Protein 8OFJ (pdb70)

InterPro domains:
  IPR003390 DNA integrity scanning protein, DisA, N-terminal [PF02457] (63-178)
  IPR003390 DNA integrity scanning protein, DisA, N-terminal [PS51794] (29-185)
  IPR014046 Diadenylate cyclase [PIRSF004793] (19-199)
  IPR034693 Diadenylate cyclase CdaS [MF_00838] (2-184)
  IPR034701 Diadenylate cyclase CdaA [TIGR00159] (1-199)
  IPR036888 DNA integrity scanning protein, DisA, N-terminal domain superfamily [G3DSA:3.40.1700.10] (34-200)
  IPR036888 DNA integrity scanning protein, DisA, N-terminal domain superfamily [SSF143597] (11-180)
  IPR050338 DNA integrity scanning protein DisA [PTHR34185] (12-198)

Organism: Mycoplasma pneumoniae (strain ATCC 29342 / M129 / Subtype 1) (NCBI:txid272634)

Foldseek 3Di:
DDDCLVVVLLLLVLVLLLVCLVQLFKAKEKEDDDDDPVVLLVQFAFDWAASHSVVSCCQLVVPVDLQNDAHFYDYSRITGGTRGFADFAPDDDDPPDDRRRRRQLRVQCVDQMKMWIAGSVNSWIWIDHNNDIDTFDSPSVRNSVVVVVSVD/DVVLVVVLLVQVLVLLLVCLVQLFKAKEKEDDPDDPVVQQVQFAFDKDASHSVVVCVQCVPPVDLQVAAYFYAYPRITGGGNGFADFAPDDDDPVDDPSNRRQLRRQCPHQMKMWIAGSVNSWIWIHGNNDIDTADSPSVRRSVVVVVSVVD

Structure (mmCIF, N/CA/C/O backbone):
data_8OFJ
#
_entry.id   8OFJ
#
_cell.length_a   38.840
_cell.length_b   80.420
_cell.length_c   44.444
_cell.angle_alpha   90.000
_cell.angle_beta   93.130
_cell.angle_gamma   90.000
#
_symmetry.space_group_name_H-M   'P 1 21 1'
#
loop_
_entity.id
_entity.type
_entity.pdbx_description
1 polymer 'Diadenylate cyclase'
2 water water
#
loop_
_atom_site.group_PDB
_atom_site.id
_atom_site.type_symbol
_atom_site.label_atom_id
_atom_site.label_alt_id
_atom_site.label_comp_id
_atom_site.label_asym_id
_atom_site.label_entity_id
_atom_site.label_seq_id
_atom_site.pdbx_PDB_ins_code
_atom_site.Cartn_x
_atom_site.Cartn_y
_atom_site.Cartn_z
_atom_site.occupancy
_atom_site.B_iso_or_equiv
_atom_site.auth_seq_id
_atom_site.auth_comp_id
_atom_site.auth_asym_id
_atom_site.auth_atom_id
_atom_site.pdbx_PDB_model_num
ATOM 1 N N . LYS A 1 11 ? 5.789 11.011 -35.758 1.000 70.347 47 LYS B N 1
ATOM 2 C CA . LYS A 1 11 ? 5.799 10.455 -37.142 1.000 71.127 47 LYS B CA 1
ATOM 3 C C . LYS A 1 11 ? 7.220 9.992 -37.497 1.000 67.711 47 LYS B C 1
ATOM 4 O O . LYS A 1 11 ? 7.379 9.060 -38.275 1.000 68.755 47 LYS B O 1
ATOM 10 N N . HIS A 1 12 ? 8.250 10.621 -36.911 1.000 68.181 48 HIS B N 1
ATOM 11 C CA . HIS A 1 12 ? 9.636 10.170 -37.019 1.000 69.805 48 HIS B CA 1
ATOM 12 C C . HIS A 1 12 ? 9.758 8.753 -36.459 1.000 62.322 48 HIS B C 1
ATOM 13 O O . HIS A 1 12 ? 9.212 8.465 -35.400 1.000 61.067 48 HIS B O 1
ATOM 20 N N . THR A 1 13 ? 10.519 7.894 -37.148 1.000 67.904 49 THR B N 1
ATOM 21 C CA . THR A 1 13 ? 10.458 6.447 -36.958 1.000 72.542 49 THR B CA 1
ATOM 22 C C . THR A 1 13 ? 11.114 6.019 -35.647 1.000 64.859 49 THR B C 1
ATOM 23 O O . THR A 1 13 ? 10.591 5.139 -34.968 1.000 58.702 49 THR B O 1
ATOM 27 N N . THR A 1 14 ? 12.273 6.612 -35.328 1.000 63.741 50 THR B N 1
ATOM 28 C CA . THR A 1 14 ? 12.991 6.315 -34.095 1.000 63.369 50 THR B CA 1
ATOM 29 C C . THR A 1 14 ? 12.150 6.748 -32.892 1.000 58.452 50 THR B C 1
ATOM 30 O O . THR A 1 14 ? 12.147 6.077 -31.869 1.000 54.471 50 THR B O 1
ATOM 34 N N . SER A 1 15 ? 11.425 7.866 -33.019 1.000 58.196 51 SER B N 1
ATOM 35 C CA . SER A 1 15 ? 10.651 8.380 -31.903 1.000 61.839 51 SER B CA 1
ATOM 36 C C . SER A 1 15 ? 9.511 7.427 -31.551 1.000 58.579 51 SER B C 1
ATOM 37 O O . SER A 1 15 ? 9.284 7.164 -30.378 1.000 60.554 51 SER B O 1
ATOM 40 N N . GLN A 1 16 ? 8.776 6.946 -32.557 1.000 54.185 52 GLN B N 1
ATOM 41 C CA . GLN A 1 16 ? 7.644 6.071 -32.299 1.000 56.853 52 GLN B CA 1
ATOM 42 C C . GLN A 1 16 ? 8.147 4.691 -31.877 1.000 47.649 52 GLN B C 1
ATOM 43 O O . GLN A 1 16 ? 7.593 4.090 -30.965 1.000 46.280 52 GLN B O 1
ATOM 49 N N . LYS A 1 17 ? 9.236 4.214 -32.477 1.000 49.470 53 LYS B N 1
ATOM 50 C CA . LYS A 1 17 ? 9.770 2.909 -32.122 1.000 50.636 53 LYS B CA 1
ATOM 51 C C . LYS A 1 17 ? 10.248 2.915 -30.672 1.000 48.964 53 LYS B C 1
ATOM 52 O O . LYS A 1 17 ? 10.040 1.938 -29.955 1.000 46.584 53 LYS B O 1
ATOM 58 N N . ASN A 1 18 ? 10.933 3.993 -30.266 1.000 46.548 54 ASN B N 1
ATOM 59 C CA . ASN A 1 18 ? 11.430 4.120 -28.908 1.000 46.201 54 ASN B CA 1
ATOM 60 C C . ASN A 1 18 ? 10.260 4.166 -27.927 1.000 43.482 54 ASN B C 1
ATOM 61 O O . ASN A 1 18 ? 10.365 3.660 -26.816 1.000 40.940 54 ASN B O 1
ATOM 66 N N . PHE A 1 19 ? 9.162 4.811 -28.323 1.000 38.488 55 PHE B N 1
ATOM 67 C CA . PHE A 1 19 ? 8.014 4.925 -27.443 1.000 37.707 55 PHE B CA 1
ATOM 68 C C . PHE A 1 19 ? 7.330 3.561 -27.290 1.000 38.872 55 PHE B C 1
ATOM 69 O O . PHE A 1 19 ? 6.909 3.178 -26.199 1.000 35.891 55 PHE B O 1
ATOM 77 N N . TYR A 1 20 ? 7.198 2.842 -28.405 1.000 38.457 56 TYR B N 1
ATOM 78 C CA . TYR A 1 20 ? 6.605 1.517 -28.400 1.000 44.555 56 TYR B CA 1
ATOM 79 C C . TYR A 1 20 ? 7.374 0.561 -27.491 1.000 41.621 56 TYR B C 1
ATOM 80 O O . TYR A 1 20 ? 6.757 -0.176 -26.729 1.000 41.229 56 TYR B O 1
ATOM 89 N N . ASP A 1 21 ? 8.704 0.578 -27.576 1.000 39.988 57 ASP B N 1
ATOM 90 C CA . ASP A 1 21 ? 9.539 -0.254 -26.728 1.000 41.746 57 ASP B CA 1
ATOM 91 C C . ASP A 1 21 ? 9.378 0.154 -25.265 1.000 41.823 57 ASP B C 1
ATOM 92 O O . ASP A 1 21 ? 9.254 -0.699 -24.397 1.000 46.420 57 ASP B O 1
ATOM 97 N N . ASN A 1 22 ? 9.407 1.458 -24.993 1.000 40.889 58 ASN B N 1
ATOM 98 C CA . ASN A 1 22 ? 9.326 1.964 -23.634 1.000 42.616 58 ASN B CA 1
ATOM 99 C C . ASN A 1 22 ? 7.960 1.655 -23.026 1.000 40.798 58 ASN B C 1
ATOM 100 O O . ASN A 1 22 ? 7.849 1.323 -21.849 1.000 41.604 58 ASN B O 1
ATOM 105 N N . LEU A 1 23 ? 6.909 1.751 -23.829 1.000 39.779 59 LEU B N 1
ATOM 106 C CA . LEU A 1 23 ? 5.590 1.417 -23.321 1.000 40.654 59 LEU B CA 1
ATOM 107 C C . LEU A 1 23 ? 5.483 -0.086 -23.056 1.000 38.265 59 LEU B C 1
ATOM 108 O O . LEU A 1 23 ? 4.925 -0.500 -22.038 1.000 36.640 59 LEU B O 1
ATOM 113 N N . THR A 1 24 ? 6.049 -0.903 -23.947 1.000 41.197 60 THR B N 1
ATOM 114 C CA . THR A 1 24 ? 5.996 -2.353 -23.779 1.000 39.974 60 THR B CA 1
ATOM 115 C C . THR A 1 24 ? 6.728 -2.764 -22.506 1.000 38.771 60 THR B C 1
ATOM 116 O O . THR A 1 24 ? 6.154 -3.455 -21.657 1.000 37.790 60 THR B O 1
ATOM 120 N N . SER A 1 25 ? 7.980 -2.308 -22.346 1.000 38.262 61 SER B N 1
ATOM 121 C CA . SER A 1 25 ? 8.742 -2.700 -21.171 1.000 43.322 61 SER B CA 1
ATOM 122 C C . SER A 1 25 ? 8.048 -2.218 -19.893 1.000 42.230 61 SER B C 1
ATOM 123 O O . SER A 1 25 ? 8.058 -2.916 -18.881 1.000 44.934 61 SER B O 1
ATOM 126 N N . THR A 1 26 ? 7.432 -1.030 -19.937 1.000 43.604 62 THR B N 1
ATOM 127 C CA . THR A 1 26 ? 6.750 -0.484 -18.775 1.000 40.571 62 THR B CA 1
ATOM 128 C C . THR A 1 26 ? 5.559 -1.361 -18.380 1.000 42.322 62 THR B C 1
ATOM 129 O O . THR A 1 26 ? 5.345 -1.635 -17.200 1.000 45.117 62 THR B O 1
ATOM 133 N N . LEU A 1 27 ? 4.763 -1.795 -19.356 1.000 39.089 63 LEU B N 1
ATOM 134 C CA . LEU A 1 27 ? 3.550 -2.521 -19.037 1.000 37.479 63 LEU B CA 1
ATOM 135 C C . LEU A 1 27 ? 3.891 -3.924 -18.530 1.000 43.256 63 LEU B C 1
ATOM 136 O O . LEU A 1 27 ? 3.231 -4.425 -17.607 1.000 37.091 63 LEU B O 1
ATOM 141 N N . LEU A 1 28 ? 4.910 -4.553 -19.137 1.000 39.808 64 LEU B N 1
ATOM 142 C CA . LEU A 1 28 ? 5.307 -5.898 -18.748 1.000 45.045 64 LEU B CA 1
ATOM 143 C C . LEU A 1 28 ? 5.768 -5.909 -17.295 1.000 42.986 64 LEU B C 1
ATOM 144 O O . LEU A 1 28 ? 5.468 -6.849 -16.575 1.000 43.394 64 LEU B O 1
ATOM 149 N N . ARG A 1 29 ? 6.476 -4.861 -16.878 1.000 40.010 65 ARG B N 1
ATOM 150 C CA . ARG A 1 29 ? 7.011 -4.780 -15.533 1.000 43.929 65 ARG B CA 1
ATOM 151 C C . ARG A 1 29 ? 5.915 -4.529 -14.494 1.000 45.501 65 ARG B C 1
ATOM 152 O O . ARG A 1 29 ? 5.917 -5.166 -13.431 1.000 45.680 65 ARG B O 1
ATOM 160 N N . LEU A 1 30 ? 5.042 -3.544 -14.765 1.000 40.189 66 LEU B N 1
ATOM 161 C CA . LEU A 1 30 ? 3.886 -3.289 -13.916 1.000 41.616 66 LEU B CA 1
ATOM 162 C C . LEU A 1 30 ? 3.090 -4.585 -13.771 1.000 39.225 66 LEU B C 1
ATOM 163 O O . LEU A 1 30 ? 2.661 -4.932 -12.681 1.000 36.010 66 LEU B O 1
ATOM 168 N N . SER A 1 31 ? 2.920 -5.288 -14.889 1.000 40.508 67 SER B N 1
ATOM 169 C CA . SER A 1 31 ? 2.126 -6.502 -14.953 1.000 47.667 67 SER B CA 1
ATOM 170 C C . SER A 1 31 ? 2.725 -7.573 -14.046 1.000 50.000 67 SER B C 1
ATOM 171 O O . SER A 1 31 ? 2.055 -8.036 -13.127 1.000 47.463 67 SER B O 1
ATOM 174 N N . THR A 1 32 ? 3.998 -7.916 -14.282 1.000 47.739 68 THR B N 1
ATOM 175 C CA . THR A 1 32 ? 4.639 -9.012 -13.572 1.000 51.395 68 THR B CA 1
ATOM 176 C C . THR A 1 32 ? 4.692 -8.730 -12.066 1.000 53.428 68 THR B C 1
ATOM 177 O O . THR A 1 32 ? 4.693 -9.665 -11.277 1.000 55.878 68 THR B O 1
ATOM 181 N N . ASP A 1 33 ? 4.714 -7.448 -11.667 1.000 55.752 69 ASP B N 1
ATOM 182 C CA . ASP A 1 33 ? 4.746 -7.062 -10.263 1.000 54.051 69 ASP B CA 1
ATOM 183 C C . ASP A 1 33 ? 3.358 -6.668 -9.748 1.000 52.988 69 ASP B C 1
ATOM 184 O O . ASP A 1 33 ? 3.229 -6.214 -8.613 1.000 54.141 69 ASP B O 1
ATOM 189 N N . LYS A 1 34 ? 2.325 -6.845 -10.581 1.000 53.927 70 LYS B N 1
ATOM 190 C CA . LYS A 1 34 ? 0.938 -6.619 -10.202 1.000 53.143 70 LYS B CA 1
ATOM 191 C C . LYS A 1 34 ? 0.737 -5.207 -9.645 1.000 51.868 70 LYS B C 1
ATOM 192 O O . LYS A 1 34 ? 0.081 -5.027 -8.620 1.000 51.034 70 LYS B O 1
ATOM 198 N N . ILE A 1 35 ? 1.272 -4.201 -10.340 1.000 48.056 71 ILE B N 1
ATOM 199 C CA . ILE A 1 35 ? 1.129 -2.814 -9.922 1.000 45.026 71 ILE B CA 1
ATOM 200 C C . ILE A 1 35 ? 0.035 -2.165 -10.766 1.000 44.333 71 ILE B C 1
ATOM 201 O O . ILE A 1 35 ? 0.140 -2.122 -11.993 1.000 43.161 71 ILE B O 1
ATOM 206 N N . GLY A 1 36 ? -1.017 -1.690 -10.090 1.000 39.107 72 GLY B N 1
ATOM 207 C CA . GLY A 1 36 ? -2.109 -0.980 -10.734 1.000 43.209 72 GLY B CA 1
ATOM 208 C C . GLY A 1 36 ? -1.620 0.272 -11.462 1.000 42.076 72 GLY B C 1
ATOM 209 O O . GLY A 1 36 ? -0.768 0.990 -10.953 1.000 45.678 72 GLY B O 1
ATOM 210 N N . ALA A 1 37 ? -2.139 0.504 -12.676 1.000 42.540 73 ALA B N 1
ATOM 211 C CA . ALA A 1 37 ? -1.702 1.631 -13.486 1.000 41.484 73 ALA B CA 1
ATOM 212 C C . ALA A 1 37 ? -2.715 1.930 -14.578 1.000 38.248 73 ALA B C 1
ATOM 213 O O . ALA A 1 37 ? -3.398 1.036 -15.072 1.000 38.240 73 ALA B O 1
ATOM 215 N N . ILE A 1 38 ? -2.756 3.200 -14.980 1.000 37.426 74 ILE B N 1
ATOM 216 C CA . ILE A 1 38 ? -3.528 3.598 -16.136 1.000 35.662 74 ILE B CA 1
ATOM 217 C C . ILE A 1 38 ? -2.769 4.687 -16.887 1.000 33.982 74 ILE B C 1
ATOM 218 O O . ILE A 1 38 ? -2.293 5.648 -16.300 1.000 38.633 74 ILE B O 1
ATOM 223 N N . ILE A 1 39 ? -2.644 4.489 -18.203 1.000 36.740 75 ILE B N 1
ATOM 224 C CA . ILE A 1 39 ? -1.914 5.366 -19.100 1.000 32.649 75 ILE B CA 1
ATOM 225 C C . ILE A 1 39 ? -2.805 5.659 -20.299 1.000 32.003 75 ILE B C 1
ATOM 226 O O . ILE A 1 39 ? -3.152 4.765 -21.061 1.000 31.886 75 ILE B O 1
ATOM 231 N N . ALA A 1 40 ? -3.142 6.939 -20.453 1.000 33.418 76 ALA B N 1
ATOM 232 C CA . ALA A 1 40 ? -3.979 7.419 -21.531 1.000 33.229 76 ALA B CA 1
ATOM 233 C C . ALA A 1 40 ? -3.119 8.128 -22.576 1.000 36.598 76 ALA B C 1
ATOM 234 O O . ALA A 1 40 ? -2.300 8.999 -22.245 1.000 34.093 76 ALA B O 1
ATOM 236 N N . ILE A 1 41 ? -3.314 7.736 -23.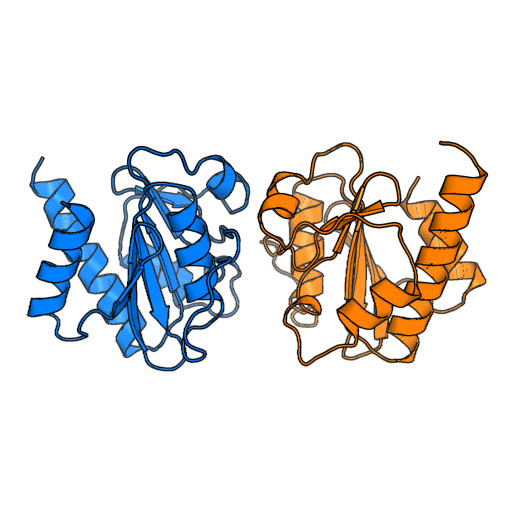844 1.000 36.173 77 ILE B N 1
ATOM 237 C CA . ILE A 1 41 ? -2.604 8.339 -24.956 1.000 37.966 77 ILE B CA 1
ATOM 238 C C . ILE A 1 41 ? -3.566 9.281 -25.665 1.000 36.839 77 ILE B C 1
ATOM 239 O O . ILE A 1 41 ? -4.621 8.852 -26.109 1.000 38.134 77 ILE B O 1
ATOM 244 N N . GLU A 1 42 ? -3.194 10.559 -25.757 1.000 39.862 78 GLU B N 1
ATOM 245 C CA . GLU A 1 42 ? -3.970 11.540 -26.507 1.000 47.452 78 GLU B CA 1
ATOM 246 C C . GLU A 1 42 ? -3.764 11.327 -28.005 1.000 45.523 78 GLU B C 1
ATOM 247 O O . GLU A 1 42 ? -2.642 11.101 -28.439 1.000 45.457 78 GLU B O 1
ATOM 253 N N . ASN A 1 43 ? -4.862 11.390 -28.778 1.000 54.698 79 ASN B N 1
ATOM 254 C CA . ASN A 1 43 ? -4.811 11.330 -30.238 1.000 52.358 79 ASN B CA 1
ATOM 255 C C . ASN A 1 43 ? -5.321 12.654 -30.820 1.000 49.286 79 ASN B C 1
ATOM 256 O O . ASN A 1 43 ? -4.666 13.680 -30.701 1.000 51.664 79 ASN B O 1
ATOM 261 N N . GLN A 1 44 ? -6.507 12.655 -31.431 1.000 47.581 80 GLN B N 1
ATOM 262 C CA . GLN A 1 44 ? -7.005 13.851 -32.089 1.000 51.276 80 GLN B CA 1
ATOM 263 C C . GLN A 1 44 ? -7.834 14.702 -31.130 1.000 50.053 80 GLN B C 1
ATOM 264 O O . GLN A 1 44 ? -7.803 15.919 -31.246 1.000 53.711 80 GLN B O 1
ATOM 270 N N . ASP A 1 45 ? -8.572 14.076 -30.202 1.000 51.663 81 ASP B N 1
ATOM 271 C CA . ASP A 1 45 ? -9.343 14.819 -29.214 1.000 50.672 81 ASP B CA 1
ATOM 272 C C . ASP A 1 45 ? -8.419 15.266 -28.081 1.000 48.045 81 ASP B C 1
ATOM 273 O O . ASP A 1 45 ? -7.737 14.456 -27.467 1.000 48.228 81 ASP B O 1
ATOM 278 N N . SER A 1 46 ? -8.437 16.568 -27.781 1.000 54.149 82 SER B N 1
ATOM 279 C CA . SER A 1 46 ? -7.627 17.125 -26.712 1.000 50.366 82 SER B CA 1
ATOM 280 C C . SER A 1 46 ? -8.035 16.541 -25.364 1.000 45.978 82 SER B C 1
ATOM 281 O O . SER A 1 46 ? -9.218 16.413 -25.079 1.000 41.399 82 SER B O 1
ATOM 284 N N . LEU A 1 47 ? -7.027 16.245 -24.531 1.000 44.235 83 LEU B N 1
ATOM 285 C CA . LEU A 1 47 ? -7.227 15.823 -23.150 1.000 41.004 83 LEU B CA 1
ATOM 286 C C . LEU A 1 47 ? -6.751 16.921 -22.193 1.000 38.915 83 LEU B C 1
ATOM 287 O O . LEU A 1 47 ? -6.526 16.658 -21.019 1.000 42.758 83 LEU B O 1
ATOM 292 N N . GLU A 1 48 ? -6.615 18.152 -22.694 1.000 38.664 84 GLU B N 1
ATOM 293 C CA . GLU A 1 48 ? -6.056 19.261 -21.933 1.000 43.651 84 GLU B CA 1
ATOM 294 C C . GLU A 1 48 ? -6.861 19.521 -20.660 1.000 44.001 84 GLU B C 1
ATOM 295 O O . GLU A 1 48 ? -6.302 19.931 -19.649 1.000 46.177 84 GLU B O 1
ATOM 301 N N . SER A 1 49 ? -8.174 19.287 -20.706 1.000 47.360 85 SER B N 1
ATOM 302 C CA . SER A 1 49 ? -9.016 19.492 -19.537 1.000 47.400 85 SER B CA 1
ATOM 303 C C . SER A 1 49 ? -8.683 18.486 -18.442 1.000 41.290 85 SER B C 1
ATOM 304 O O . SER A 1 49 ? -8.794 18.801 -17.271 1.000 41.442 85 SER B O 1
ATOM 307 N N . TYR A 1 50 ? -8.288 17.274 -18.828 1.000 38.467 86 TYR B N 1
ATOM 308 C CA . TYR A 1 50 ? -7.959 16.241 -17.860 1.000 39.824 86 TYR B CA 1
ATOM 309 C C . TYR A 1 50 ? -6.512 16.396 -17.383 1.000 40.091 86 TYR B C 1
ATOM 310 O O . TYR A 1 50 ? -6.170 16.047 -16.255 1.000 40.664 86 TYR B O 1
ATOM 319 N N . VAL A 1 51 ? -5.678 16.998 -18.226 1.000 43.734 87 VAL B N 1
ATOM 320 C CA . VAL A 1 51 ? -4.318 17.351 -17.851 1.000 43.607 87 VAL B CA 1
ATOM 321 C C . VAL A 1 51 ? -4.357 18.386 -16.733 1.000 46.650 87 VAL B C 1
ATOM 322 O O . VAL A 1 51 ? -3.691 18.190 -15.709 1.000 47.353 87 VAL B O 1
ATOM 326 N N . ASN A 1 52 ? -5.157 19.457 -16.922 1.000 48.050 88 ASN B N 1
ATOM 327 C CA . ASN A 1 52 ? -5.223 20.548 -15.952 1.000 50.891 88 ASN B CA 1
ATOM 328 C C . ASN A 1 52 ? -5.806 20.088 -14.610 1.000 49.505 88 ASN B C 1
ATOM 329 O O . ASN A 1 52 ? -5.605 20.750 -13.592 1.000 50.163 88 ASN B O 1
ATOM 334 N N . ILE A 1 53 ? -6.499 18.946 -14.600 1.000 46.327 89 ILE B N 1
ATOM 335 C CA . ILE A 1 53 ? -7.101 18.393 -13.396 1.000 49.543 89 ILE B CA 1
ATOM 336 C C . ILE A 1 53 ? -6.069 17.589 -12.596 1.000 46.599 89 ILE B C 1
ATOM 337 O O . ILE A 1 53 ? -6.231 17.405 -11.393 1.000 45.413 89 ILE B O 1
ATOM 342 N N . GLY A 1 54 ? -5.005 17.106 -13.248 1.000 44.606 90 GLY B N 1
ATOM 343 C CA . GLY A 1 54 ? -3.975 16.326 -12.568 1.000 42.336 90 GLY B CA 1
ATOM 344 C C . GLY A 1 54 ? -2.745 17.162 -12.209 1.000 40.234 90 GLY B C 1
ATOM 345 O O . GLY A 1 54 ? -2.789 18.380 -12.254 1.000 38.761 90 GLY B O 1
ATOM 346 N N . TYR A 1 55 ? -1.646 16.497 -11.851 1.000 40.794 91 TYR B N 1
ATOM 347 C CA . TYR A 1 55 ? -0.363 17.159 -11.668 1.000 44.169 91 TYR B CA 1
ATOM 348 C C . TYR A 1 55 ? 0.328 17.280 -13.026 1.000 42.754 91 TYR B C 1
ATOM 349 O O . TYR A 1 55 ? 0.673 16.272 -13.645 1.000 42.938 91 TYR B O 1
ATOM 358 N N . ARG A 1 56 ? 0.523 18.521 -13.498 1.000 44.106 92 ARG B N 1
ATOM 359 C CA . ARG A 1 56 ? 1.209 18.757 -14.766 1.000 46.587 92 ARG B CA 1
ATOM 360 C C . ARG A 1 56 ? 2.690 18.433 -14.598 1.000 43.625 92 ARG B C 1
ATOM 361 O O . ARG A 1 56 ? 3.381 19.110 -13.849 1.000 45.759 92 ARG B O 1
ATOM 364 N N . VAL A 1 57 ? 3.149 17.391 -15.301 1.000 47.211 93 VAL B N 1
ATOM 365 C CA . VAL A 1 57 ? 4.524 16.921 -15.254 1.000 43.440 93 VAL B CA 1
ATOM 366 C C . VAL A 1 57 ? 4.981 16.645 -16.676 1.000 42.092 93 VAL B C 1
ATOM 367 O O . VAL A 1 57 ? 4.544 15.670 -17.261 1.000 48.967 93 VAL B O 1
ATOM 371 N N . THR A 1 58 ? 5.879 17.473 -17.206 1.000 42.430 94 THR B N 1
ATOM 372 C CA . THR A 1 58 ? 6.404 17.262 -18.545 1.000 48.370 94 THR B CA 1
ATOM 373 C C . THR A 1 58 ? 7.709 16.469 -18.459 1.000 44.426 94 THR B C 1
ATOM 374 O O . THR A 1 58 ? 8.582 16.799 -17.667 1.000 48.724 94 THR B O 1
ATOM 378 N N . SER A 1 59 ? 7.822 15.406 -19.264 1.000 42.142 95 SER B N 1
ATOM 379 C CA . SER A 1 59 ? 9.004 14.560 -19.246 1.000 44.440 95 SER B CA 1
ATOM 380 C C . SER A 1 59 ? 8.933 13.561 -20.392 1.000 46.512 95 SER B C 1
ATOM 381 O O . SER A 1 59 ? 7.845 13.261 -20.890 1.000 44.268 95 SER B O 1
ATOM 384 N N . ASP A 1 60 ? 10.107 13.055 -20.782 1.000 46.087 96 ASP B N 1
ATOM 385 C CA . ASP A 1 60 ? 10.221 11.904 -21.660 1.000 49.700 96 ASP B CA 1
ATOM 386 C C . ASP A 1 60 ? 9.503 10.714 -21.032 1.000 48.753 96 ASP B C 1
ATOM 387 O O . ASP A 1 60 ? 9.355 10.642 -19.808 1.000 47.758 96 ASP B O 1
ATOM 392 N N . PHE A 1 61 ? 9.040 9.803 -21.902 1.000 43.823 97 PHE B N 1
ATOM 393 C CA . PHE A 1 61 ? 8.354 8.602 -21.467 1.000 45.395 97 PHE B CA 1
ATOM 394 C C . PHE A 1 61 ? 9.412 7.575 -21.076 1.000 47.567 97 PHE B C 1
ATOM 395 O O . PHE A 1 61 ? 9.790 6.717 -21.864 1.000 55.220 97 PHE B O 1
ATOM 403 N N . SER A 1 62 ? 9.878 7.687 -19.832 1.000 51.251 98 SER B N 1
ATOM 404 C CA . SER A 1 62 ? 10.965 6.882 -19.300 1.000 53.356 98 SER B CA 1
ATOM 405 C C . SER A 1 62 ? 10.418 5.741 -18.440 1.000 48.690 98 SER B C 1
ATOM 406 O O . SER A 1 62 ? 9.749 5.977 -17.430 1.000 51.994 98 SER B O 1
ATOM 409 N N . PRO A 1 63 ? 10.679 4.464 -18.800 1.000 43.893 99 PRO B N 1
ATOM 410 C CA . PRO A 1 63 ? 10.172 3.337 -18.020 1.000 41.868 99 PRO B CA 1
ATOM 411 C C . PRO A 1 63 ? 10.470 3.421 -16.528 1.000 44.654 99 PRO B C 1
ATOM 412 O O . PRO A 1 63 ? 9.626 3.053 -15.722 1.000 44.396 99 PRO B O 1
ATOM 416 N N . GLU A 1 64 ? 11.654 3.938 -16.169 1.000 52.821 100 GLU B N 1
ATOM 417 C CA . GLU A 1 64 ? 12.049 4.062 -14.774 1.000 56.121 100 GLU B CA 1
ATOM 418 C C . GLU A 1 64 ? 11.093 4.985 -14.026 1.000 50.999 100 GLU B C 1
ATOM 419 O O . GLU A 1 64 ? 10.613 4.650 -12.955 1.000 47.929 100 GLU B O 1
ATOM 425 N N . LEU A 1 65 ? 10.824 6.148 -14.610 1.000 47.213 101 LEU B N 1
ATOM 426 C CA . LEU A 1 65 ? 9.969 7.140 -13.990 1.000 48.180 101 LEU B CA 1
ATOM 427 C C . LEU A 1 65 ? 8.525 6.635 -13.891 1.000 45.877 101 LEU B C 1
ATOM 428 O O . LEU A 1 65 ? 7.904 6.776 -12.847 1.000 46.672 101 LEU B O 1
ATOM 433 N N . LEU A 1 66 ? 8.004 6.015 -14.955 1.000 47.623 102 LEU B N 1
ATOM 434 C CA . LEU A 1 66 ? 6.669 5.421 -14.934 1.000 49.176 102 LEU B CA 1
ATOM 435 C C . LEU A 1 66 ? 6.512 4.413 -13.788 1.000 49.345 102 LEU B C 1
ATOM 436 O O . LEU A 1 66 ? 5.468 4.362 -13.134 1.000 48.432 102 LEU B O 1
ATOM 441 N N . VAL A 1 67 ? 7.556 3.616 -13.540 1.000 48.848 103 VAL B N 1
ATOM 442 C CA . VAL A 1 67 ? 7.516 2.602 -12.500 1.000 51.348 103 VAL B CA 1
ATOM 443 C C . VAL A 1 67 ? 7.530 3.255 -11.123 1.000 49.206 103 VAL B C 1
ATOM 444 O O . VAL A 1 67 ? 6.789 2.824 -10.250 1.000 56.019 103 VAL B O 1
ATOM 448 N N . THR A 1 68 ? 8.351 4.291 -10.914 1.000 54.829 104 THR B N 1
ATOM 449 C CA . THR A 1 68 ? 8.386 4.927 -9.603 1.000 57.974 104 THR B CA 1
ATOM 450 C C . THR A 1 68 ? 7.037 5.605 -9.317 1.000 55.787 104 THR B C 1
ATOM 451 O O . THR A 1 68 ? 6.600 5.623 -8.175 1.000 51.871 104 THR B O 1
ATOM 455 N N . ILE A 1 69 ? 6.347 6.115 -10.352 1.000 53.572 105 ILE B N 1
ATOM 456 C CA . ILE A 1 69 ? 5.038 6.732 -10.172 1.000 47.485 105 ILE B CA 1
ATOM 457 C C . ILE A 1 69 ? 4.014 5.719 -9.651 1.000 40.967 105 ILE B C 1
ATOM 458 O O . ILE A 1 69 ? 3.345 5.969 -8.660 1.000 47.052 105 ILE B O 1
ATOM 463 N N . PHE A 1 70 ? 3.853 4.582 -10.314 1.000 41.151 106 PHE B N 1
ATOM 464 C CA . PHE A 1 70 ? 2.744 3.692 -9.987 1.000 46.934 106 PHE B CA 1
ATOM 465 C C . PHE A 1 70 ? 3.078 2.771 -8.810 1.000 48.941 106 PHE B C 1
ATOM 466 O O . PHE A 1 70 ? 2.176 2.343 -8.082 1.000 46.555 106 PHE B O 1
ATOM 474 N N . TYR A 1 71 ? 4.365 2.468 -8.633 1.000 47.884 107 TYR B N 1
ATOM 475 C CA . TYR A 1 71 ? 4.790 1.559 -7.585 1.000 52.769 107 TYR B CA 1
ATOM 476 C C . TYR A 1 71 ? 4.793 2.258 -6.229 1.000 53.192 107 TYR B C 1
ATOM 477 O O . TYR A 1 71 ? 4.484 1.641 -5.219 1.000 53.506 107 TYR B O 1
ATOM 486 N N . ASN A 1 72 ? 5.157 3.540 -6.207 1.000 56.341 108 ASN B N 1
ATOM 487 C CA . ASN A 1 72 ? 5.320 4.253 -4.957 1.000 56.195 108 ASN B CA 1
ATOM 488 C C . ASN A 1 72 ? 3.942 4.477 -4.329 1.000 57.513 108 ASN B C 1
ATOM 489 O O . ASN A 1 72 ? 3.205 5.367 -4.746 1.000 62.169 108 ASN B O 1
ATOM 494 N N . LYS A 1 73 ? 3.623 3.684 -3.295 1.000 59.930 109 LYS B N 1
ATOM 495 C CA . LYS A 1 73 ? 2.310 3.702 -2.655 1.000 67.738 109 LYS B CA 1
ATOM 496 C C . LYS A 1 73 ? 2.157 4.853 -1.653 1.000 58.823 109 LYS B C 1
ATOM 497 O O . LYS A 1 73 ? 1.037 5.201 -1.293 1.000 54.276 109 LYS B O 1
ATOM 503 N N . GLN A 1 74 ? 3.268 5.449 -1.207 0.900 57.958 110 GLN B N 1
ATOM 504 C CA . GLN A 1 74 ? 3.209 6.506 -0.207 0.900 65.868 110 GLN B CA 1
ATOM 505 C C . GLN A 1 74 ? 2.629 7.783 -0.820 0.900 66.206 110 GLN B C 1
ATOM 506 O O . GLN A 1 74 ? 1.885 8.493 -0.153 0.900 71.467 110 GLN B O 1
ATOM 512 N N . SER A 1 75 ? 2.959 8.055 -2.091 1.000 61.494 111 SER B N 1
ATOM 513 C CA . SER A 1 75 ? 2.516 9.257 -2.783 1.000 53.720 111 SER B CA 1
ATOM 514 C C . SER A 1 75 ? 1.176 9.006 -3.468 1.000 50.670 111 SER B C 1
ATOM 515 O O . SER A 1 75 ? 0.971 7.933 -4.027 1.000 60.620 111 SER B O 1
ATOM 518 N N . PRO A 1 76 ? 0.238 9.982 -3.471 1.000 52.712 112 PRO B N 1
ATOM 519 C CA . PRO A 1 76 ? -1.003 9.882 -4.255 1.000 51.400 112 PRO B CA 1
ATOM 520 C C . PRO A 1 76 ? -0.836 9.882 -5.778 1.000 50.658 112 PRO B C 1
ATOM 521 O O . PRO A 1 76 ? -1.805 9.688 -6.504 1.000 53.201 112 PRO B O 1
ATOM 525 N N . LEU A 1 77 ? 0.398 10.081 -6.260 1.000 51.983 113 LEU B N 1
ATOM 526 C CA . LEU A 1 77 ? 0.688 10.080 -7.684 1.000 53.481 113 LEU B CA 1
ATOM 527 C C . LEU A 1 77 ? 0.399 8.713 -8.303 1.000 54.523 113 LEU B C 1
ATOM 528 O O . LEU A 1 77 ? 0.136 8.628 -9.498 1.000 57.249 113 LEU B O 1
ATOM 533 N N . HIS A 1 78 ? 0.438 7.644 -7.503 1.000 52.280 114 HIS B N 1
ATOM 534 C CA . HIS A 1 78 ? 0.241 6.304 -8.027 1.000 52.262 114 HIS B CA 1
ATOM 535 C C . HIS A 1 78 ? -1.216 6.075 -8.429 1.000 53.706 114 HIS B C 1
ATOM 536 O O . HIS A 1 78 ? -1.518 5.105 -9.109 1.000 57.227 114 HIS B O 1
ATOM 543 N N . ASP A 1 79 ? -2.124 6.925 -7.945 1.000 51.625 115 ASP B N 1
ATOM 544 C CA . ASP A 1 79 ? -3.535 6.805 -8.261 1.000 51.065 115 ASP B CA 1
ATOM 545 C C . ASP A 1 79 ? -3.852 7.702 -9.457 1.000 47.209 115 ASP B C 1
ATOM 546 O O . ASP A 1 79 ? -3.263 8.770 -9.640 1.000 51.276 115 ASP B O 1
ATOM 551 N N . GLY A 1 80 ? -4.825 7.264 -10.246 1.000 41.164 116 GLY B N 1
ATOM 552 C CA . GLY A 1 80 ? -5.282 8.003 -11.409 1.000 39.692 116 GLY B CA 1
ATOM 553 C C . GLY A 1 80 ? -4.321 7.832 -12.577 1.000 39.395 116 GLY B C 1
ATOM 554 O O . GLY A 1 80 ? -3.408 7.016 -12.533 1.000 39.899 116 GLY B O 1
ATOM 555 N N . ALA A 1 81 ? -4.516 8.629 -13.626 1.000 39.432 117 ALA B N 1
ATOM 556 C CA . ALA A 1 81 ? -3.946 8.280 -14.912 1.000 38.543 117 ALA B CA 1
ATOM 557 C C . ALA A 1 81 ? -2.742 9.164 -15.242 1.000 37.565 117 ALA B C 1
ATOM 558 O O . ALA A 1 81 ? -2.713 10.344 -14.943 1.000 35.686 117 ALA B O 1
ATOM 560 N N . VAL A 1 82 ? -1.748 8.557 -15.887 1.000 38.874 118 VAL B N 1
ATOM 561 C CA . VAL A 1 82 ? -0.748 9.286 -16.637 1.000 36.841 118 VAL B CA 1
ATOM 562 C C . VAL A 1 82 ? -1.299 9.589 -18.032 1.000 35.732 118 VAL B C 1
ATOM 563 O O . VAL A 1 82 ? -1.822 8.714 -18.725 1.000 40.947 118 VAL B O 1
ATOM 567 N N . ILE A 1 83 ? -1.145 10.833 -18.468 1.000 35.041 119 ILE B N 1
ATOM 568 C CA . ILE A 1 83 ? -1.538 11.207 -19.815 1.000 36.523 119 ILE B CA 1
ATOM 569 C C . ILE A 1 83 ? -0.287 11.469 -20.658 1.000 37.175 119 ILE B C 1
ATOM 570 O O . ILE A 1 83 ? 0.609 12.199 -20.249 1.000 36.080 119 ILE B O 1
ATOM 575 N N . VAL A 1 84 ? -0.282 10.907 -21.873 1.000 36.497 120 VAL B N 1
ATOM 576 C CA . VAL A 1 84 ? 0.834 10.981 -22.799 1.000 32.684 120 VAL B CA 1
ATOM 577 C C . VAL A 1 84 ? 0.385 11.754 -24.025 1.000 35.458 120 VAL B C 1
ATOM 578 O O . VAL A 1 84 ? -0.653 11.467 -24.610 1.000 42.766 120 VAL B O 1
ATOM 582 N N . ARG A 1 85 ? 1.192 12.736 -24.413 1.000 37.772 121 ARG B N 1
ATOM 583 C CA . ARG A 1 85 ? 0.974 13.506 -25.619 1.000 37.547 121 ARG B CA 1
ATOM 584 C C . ARG A 1 85 ? 2.266 13.536 -26.424 1.000 38.696 121 ARG B C 1
ATOM 585 O O . ARG A 1 85 ? 3.311 13.915 -25.905 1.000 33.751 121 ARG B O 1
ATOM 593 N N . ASP A 1 86 ? 2.181 13.124 -27.697 1.000 48.241 122 ASP B N 1
ATOM 594 C CA . ASP A 1 86 ? 3.334 13.039 -28.582 1.000 48.993 122 ASP B CA 1
ATOM 595 C C . ASP A 1 86 ? 4.504 12.373 -27.864 1.000 45.613 122 ASP B C 1
ATOM 596 O O . ASP A 1 86 ? 5.597 12.919 -27.833 1.000 46.345 122 ASP B O 1
ATOM 601 N N . TYR A 1 87 ? 4.248 11.212 -27.253 1.000 42.750 123 TYR B N 1
ATOM 602 C CA . TYR A 1 87 ? 5.290 10.364 -26.691 1.000 45.511 123 TYR B CA 1
ATOM 603 C C . TYR A 1 87 ? 5.910 10.958 -25.427 1.000 41.736 123 TYR B C 1
ATOM 604 O O . TYR A 1 87 ? 6.880 10.416 -24.921 1.000 43.230 123 TYR B O 1
ATOM 613 N N . GLN A 1 88 ? 5.355 12.060 -24.919 1.000 43.092 124 GLN B N 1
ATOM 614 C CA . GLN A 1 88 ? 5.829 12.674 -23.691 1.000 44.615 124 GLN B CA 1
ATOM 615 C C . GLN A 1 88 ? 4.730 12.575 -22.642 1.000 41.888 124 GLN B C 1
ATOM 616 O O . GLN A 1 88 ? 3.555 12.704 -22.968 1.000 37.046 124 GLN B O 1
ATOM 622 N N . ILE A 1 89 ? 5.140 12.422 -21.388 1.000 39.394 125 ILE B N 1
ATOM 623 C CA . ILE A 1 89 ? 4.247 12.559 -20.255 1.000 42.319 125 ILE B CA 1
ATOM 624 C C . ILE A 1 89 ? 3.882 14.030 -20.083 1.000 44.483 125 ILE B C 1
ATOM 625 O O . ILE A 1 89 ? 4.770 14.884 -20.073 1.000 39.388 125 ILE B O 1
ATOM 630 N N . VAL A 1 90 ? 2.587 14.315 -19.876 1.000 36.963 126 VAL B N 1
ATOM 631 C CA . VAL A 1 90 ? 2.171 15.685 -19.648 1.000 35.723 126 VAL B CA 1
ATOM 632 C C . VAL A 1 90 ? 1.408 15.822 -18.327 1.000 35.616 126 VAL B C 1
ATOM 633 O O . VAL A 1 90 ? 1.212 16.933 -17.855 1.000 37.987 126 VAL B O 1
ATOM 637 N N . SER A 1 91 ? 0.958 14.724 -17.722 1.000 33.869 127 SER B N 1
ATOM 638 C CA . SER A 1 91 ? 0.272 14.819 -16.447 1.000 36.319 127 SER B CA 1
ATOM 639 C C . SER A 1 91 ? 0.279 13.467 -15.774 1.000 35.845 127 SER B C 1
ATOM 640 O O . SER A 1 91 ? 0.397 12.448 -16.452 1.000 35.291 127 SER B O 1
ATOM 643 N N . VAL A 1 92 ? 0.168 13.497 -14.438 1.000 35.151 128 VAL B N 1
ATOM 644 C CA . VAL A 1 92 ? -0.031 12.296 -13.636 1.000 37.831 128 VAL B CA 1
ATOM 645 C C . VAL A 1 92 ? -1.224 12.542 -12.713 1.000 36.930 128 VAL B C 1
ATOM 646 O O . VAL A 1 92 ? -1.643 13.683 -12.530 1.000 35.941 128 VAL B O 1
ATOM 650 N N . SER A 1 93 ? -1.772 11.469 -12.135 1.000 36.359 129 SER B N 1
ATOM 651 C CA . SER A 1 93 ? -2.914 11.603 -11.243 1.000 43.339 129 SER B CA 1
ATOM 652 C C . SER A 1 93 ? -4.054 12.384 -11.899 1.000 44.358 129 SER B C 1
ATOM 653 O O . SER A 1 93 ? -4.705 13.194 -11.240 1.000 40.165 129 SER B O 1
ATOM 656 N N . SER A 1 94 ? -4.315 12.137 -13.186 1.000 41.477 130 SER B N 1
ATOM 657 C CA . SER A 1 94 ? -5.526 12.660 -13.786 1.000 38.931 130 SER B CA 1
ATOM 658 C C . SER A 1 94 ? -6.651 11.653 -13.561 1.000 42.238 130 SER B C 1
ATOM 659 O O . SER A 1 94 ? -6.475 10.443 -13.689 1.000 41.377 130 SER B O 1
ATOM 662 N N . TYR A 1 95 ? -7.830 12.168 -13.237 1.000 45.710 131 TYR B N 1
ATOM 663 C CA . TYR A 1 95 ? -8.994 11.325 -13.056 1.000 48.031 131 TYR B CA 1
ATOM 664 C C . TYR A 1 95 ? -9.939 11.532 -14.232 1.000 45.883 131 TYR B C 1
ATOM 665 O O . TYR A 1 95 ? -10.013 12.625 -14.806 1.000 43.453 131 TYR B O 1
ATOM 674 N N . PHE A 1 96 ? -10.637 10.451 -14.577 1.000 41.474 132 PHE B N 1
ATOM 675 C CA . PHE A 1 96 ? -11.561 10.454 -15.691 1.000 47.110 132 PHE B CA 1
ATOM 676 C C . PHE A 1 96 ? -12.951 10.072 -15.187 1.000 51.875 132 PHE B C 1
ATOM 677 O O . PHE A 1 96 ? -13.089 9.330 -14.216 1.000 46.317 132 PHE B O 1
ATOM 685 N N . PRO A 1 97 ? -14.030 10.563 -15.830 1.000 58.664 133 PRO B N 1
ATOM 686 C CA . PRO A 1 97 ? -15.383 10.173 -15.433 1.000 59.359 133 PRO B CA 1
ATOM 687 C C . PRO A 1 97 ? -15.588 8.680 -15.692 1.000 50.721 133 PRO B C 1
ATOM 688 O O . PRO A 1 97 ? -15.146 8.152 -16.710 1.000 47.216 133 PRO B O 1
ATOM 692 N N . MET A 1 98 ? -16.247 7.995 -14.757 1.000 48.160 134 MET B N 1
ATOM 693 C CA . MET A 1 98 ? -16.488 6.572 -14.908 1.000 49.091 134 MET B CA 1
ATOM 694 C C . MET A 1 98 ? -17.679 6.340 -15.832 1.000 47.577 134 MET B C 1
ATOM 695 O O . MET A 1 98 ? -18.476 7.246 -16.064 1.000 50.494 134 MET B O 1
ATOM 700 N N . THR A 1 99 ? -17.718 5.146 -16.436 1.000 42.387 135 THR B N 1
ATOM 701 C CA . THR A 1 99 ? -18.714 4.816 -17.437 1.000 41.776 135 THR B CA 1
ATOM 702 C C . THR A 1 99 ? -20.106 4.826 -16.812 1.000 42.843 135 THR B C 1
ATOM 703 O O . THR A 1 99 ? -20.253 4.536 -15.627 1.000 39.088 135 THR B O 1
ATOM 707 N N . ARG A 1 100 ? -21.104 5.155 -17.643 1.000 47.895 136 ARG B N 1
ATOM 708 C CA . ARG A 1 100 ? -22.498 5.213 -17.245 1.000 52.928 136 ARG B CA 1
ATOM 709 C C . ARG A 1 100 ? -23.251 3.994 -17.788 1.000 53.932 136 ARG B C 1
ATOM 710 O O . ARG A 1 100 ? -24.475 3.900 -17.650 1.000 55.450 136 ARG B O 1
ATOM 718 N N . GLN A 1 101 ? -22.529 3.089 -18.454 1.000 51.341 137 GLN B N 1
ATOM 719 C CA . GLN A 1 101 ? -23.100 1.831 -18.905 1.000 49.545 137 GLN B CA 1
ATOM 720 C C . GLN A 1 101 ? -23.164 0.863 -17.729 1.000 47.421 137 GLN B C 1
ATOM 721 O O . GLN A 1 101 ? -22.417 0.994 -16.757 1.000 45.778 137 GLN B O 1
ATOM 727 N N . LEU A 1 102 ? -24.084 -0.101 -17.829 1.000 50.493 138 LEU B N 1
ATOM 728 C CA . LEU A 1 102 ? -24.242 -1.143 -16.831 1.000 48.496 138 LEU B CA 1
ATOM 729 C C . LEU A 1 102 ? -23.294 -2.268 -17.212 1.000 51.085 138 LEU B C 1
ATOM 730 O O . LEU A 1 102 ? -23.519 -2.951 -18.208 1.000 57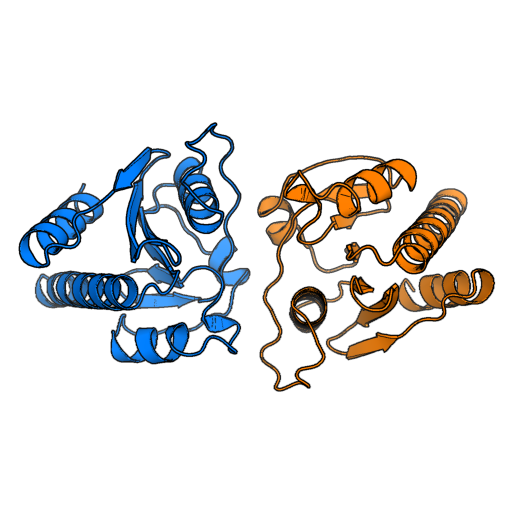.520 138 LEU B O 1
ATOM 735 N N . ILE A 1 103 ? -22.215 -2.417 -16.445 1.000 56.488 139 ILE B N 1
ATOM 736 C CA . ILE A 1 103 ? -21.185 -3.390 -16.761 1.000 55.662 139 ILE B CA 1
ATOM 737 C C . ILE A 1 103 ? -20.994 -4.304 -15.555 1.000 55.051 139 ILE B C 1
ATOM 738 O O . ILE A 1 103 ? -21.531 -4.033 -14.488 1.000 58.319 139 ILE B O 1
ATOM 743 N N . ASP A 1 104 ? -20.227 -5.378 -15.766 1.000 56.027 140 ASP B N 1
ATOM 744 C CA . ASP A 1 104 ? -19.930 -6.371 -14.748 1.000 65.021 140 ASP B CA 1
ATOM 745 C C . ASP A 1 104 ? -19.154 -5.730 -13.595 1.000 73.040 140 ASP B C 1
ATOM 746 O O . ASP A 1 104 ? -18.358 -4.798 -13.761 1.000 70.631 140 ASP B O 1
ATOM 751 N N . VAL A 1 105 ? -19.386 -6.301 -12.415 1.000 71.233 141 VAL B N 1
ATOM 752 C CA . VAL A 1 105 ? -18.867 -5.807 -11.150 1.000 69.326 141 VAL B CA 1
ATOM 753 C C . V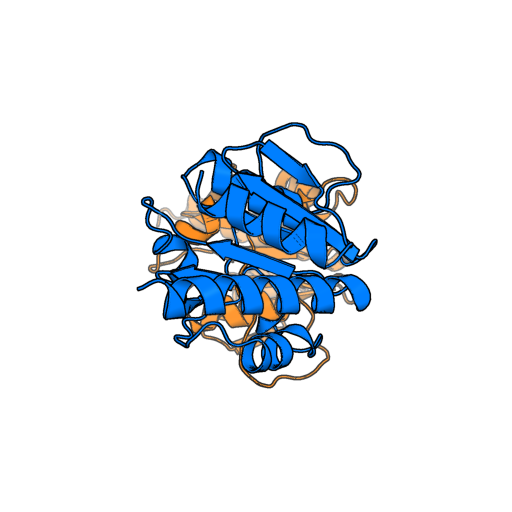AL A 1 105 ? -17.356 -6.029 -11.042 1.000 62.018 141 VAL B C 1
ATOM 754 O O . VAL A 1 105 ? -16.674 -5.315 -10.321 1.000 58.005 141 VAL B O 1
ATOM 758 N N . SER A 1 106 ? -16.837 -7.006 -11.792 1.000 67.543 142 SER B N 1
ATOM 759 C CA . SER A 1 106 ? -15.421 -7.343 -11.797 1.000 66.724 142 SER B CA 1
ATOM 760 C C . SER A 1 106 ? -14.552 -6.213 -12.356 1.000 67.459 142 SER B C 1
ATOM 761 O O . SER A 1 106 ? -13.332 -6.336 -12.350 1.000 61.308 142 SER B O 1
ATOM 764 N N . TYR A 1 107 ? -15.157 -5.129 -12.861 1.000 70.838 143 TYR B N 1
ATOM 765 C CA . TYR A 1 107 ? -14.390 -3.971 -13.292 1.000 63.720 143 TYR B CA 1
ATOM 766 C C . TYR A 1 107 ? -14.205 -3.012 -12.115 1.000 56.957 143 TYR B C 1
ATOM 767 O O . TYR A 1 107 ? -15.172 -2.612 -11.467 1.000 54.712 143 TYR B O 1
ATOM 776 N N . GLY A 1 108 ? -12.937 -2.674 -11.839 1.000 54.800 144 GLY B N 1
ATOM 777 C CA . GLY A 1 108 ? -12.588 -1.690 -10.825 1.000 53.488 144 GLY B CA 1
ATOM 778 C C . GLY A 1 108 ? -12.602 -0.249 -11.352 1.000 48.186 144 GLY B C 1
ATOM 779 O O . GLY A 1 108 ? -13.004 0.032 -12.481 1.000 46.834 144 GLY B O 1
ATOM 780 N N . SER A 1 109 ? -12.170 0.666 -10.485 1.000 44.300 145 SER B N 1
ATOM 781 C CA . SER A 1 109 ? -12.201 2.089 -10.746 1.000 46.830 145 SER B CA 1
ATOM 782 C C . SER A 1 109 ? -11.489 2.411 -12.052 1.000 47.840 145 SER B C 1
ATOM 783 O O . SER A 1 109 ? -12.049 3.119 -12.878 1.000 43.073 145 SER B O 1
ATOM 786 N N . ARG A 1 110 ? -10.271 1.874 -12.219 1.000 44.649 146 ARG B N 1
ATOM 787 C CA . ARG A 1 110 ? -9.415 2.210 -13.346 1.000 42.715 146 ARG B CA 1
ATOM 788 C C . ARG A 1 110 ? -10.100 1.768 -14.634 1.000 44.526 146 ARG B C 1
ATOM 789 O O . ARG A 1 110 ? -10.032 2.470 -15.637 1.000 47.037 146 ARG B O 1
ATOM 797 N N . HIS A 1 111 ? -10.755 0.603 -14.602 1.000 45.109 147 HIS B N 1
ATOM 798 C CA . HIS A 1 111 ? -11.340 0.028 -15.800 1.000 47.670 147 HIS B CA 1
ATOM 799 C C . HIS A 1 111 ? -12.550 0.851 -16.226 1.000 44.600 147 HIS B C 1
ATOM 800 O O . HIS A 1 111 ? -12.761 1.065 -17.422 1.000 44.239 147 HIS B O 1
ATOM 807 N N . ARG A 1 112 ? -13.311 1.328 -15.238 1.000 41.248 148 ARG B N 1
ATOM 808 C CA . ARG A 1 112 ? -14.512 2.103 -15.497 1.000 42.078 148 ARG B CA 1
ATOM 809 C C . ARG A 1 112 ? -14.121 3.505 -15.936 1.000 44.757 148 ARG B C 1
ATOM 810 O O . ARG A 1 112 ? -14.851 4.124 -16.704 1.000 46.336 148 ARG B O 1
ATOM 818 N N . SER A 1 113 ? -12.973 3.994 -15.440 1.000 44.015 149 SER B N 1
ATOM 819 C CA . SER A 1 113 ? -12.443 5.291 -15.839 1.000 49.416 149 SER B CA 1
ATOM 820 C C . SER A 1 113 ? -12.023 5.284 -17.309 1.000 46.272 149 SER B C 1
ATOM 821 O O . SER A 1 113 ? -12.293 6.241 -18.029 1.000 45.469 149 SER B O 1
ATOM 824 N N . ALA A 1 114 ? -11.364 4.197 -17.729 1.000 47.633 150 ALA B N 1
ATOM 825 C CA . ALA A 1 114 ? -10.888 4.032 -19.095 1.000 42.645 150 ALA B CA 1
ATOM 826 C C . ALA A 1 114 ? -12.062 3.915 -20.052 1.000 45.159 150 ALA B C 1
ATOM 827 O O . ALA A 1 114 ? -12.032 4.477 -21.139 1.000 44.886 150 ALA B O 1
ATOM 829 N N . LEU A 1 115 ? -13.072 3.131 -19.664 1.000 45.505 151 LEU B N 1
ATOM 830 C CA . LEU A 1 115 ? -14.281 3.037 -20.464 1.000 42.503 151 LEU B CA 1
ATOM 831 C C . LEU A 1 115 ? -14.952 4.402 -20.548 1.000 42.676 151 LEU B C 1
ATOM 832 O O . LEU A 1 115 ? -15.373 4.811 -21.629 1.000 45.861 151 LEU B O 1
ATOM 837 N N . GLY A 1 116 ? -15.070 5.076 -19.397 1.000 38.678 152 GLY B N 1
ATOM 838 C CA . GLY A 1 116 ? -15.707 6.383 -19.331 1.000 43.447 152 GLY B CA 1
ATOM 839 C C . GLY A 1 116 ? -15.073 7.391 -20.289 1.000 43.409 152 GLY B C 1
ATOM 840 O O . GLY A 1 116 ? -15.773 8.079 -21.015 1.000 48.711 152 GLY B O 1
ATOM 841 N N . LEU A 1 117 ? -13.743 7.453 -20.293 1.000 44.010 153 LEU B N 1
ATOM 842 C CA . LEU A 1 117 ? -13.020 8.395 -21.120 1.000 42.474 153 LEU B CA 1
ATOM 843 C C . LEU A 1 117 ? -13.185 8.040 -22.590 1.000 43.074 153 LEU B C 1
ATOM 844 O O . LEU A 1 117 ? -13.392 8.934 -23.412 1.000 42.222 153 LEU B O 1
ATOM 849 N N . THR A 1 118 ? -13.062 6.747 -22.920 1.000 42.385 154 THR B N 1
ATOM 850 C CA . THR A 1 118 ? -13.004 6.338 -24.317 1.000 40.853 154 THR B CA 1
ATOM 851 C C . THR A 1 118 ? -14.390 6.404 -24.956 1.000 39.650 154 THR B C 1
ATOM 852 O O . THR A 1 118 ? -14.502 6.330 -26.171 1.000 40.383 154 THR B O 1
ATOM 856 N N . GLU A 1 119 ? -15.443 6.513 -24.148 1.000 43.394 155 GLU B N 1
ATOM 857 C CA . GLU A 1 119 ? -16.784 6.719 -24.673 1.000 53.741 155 GLU B CA 1
ATOM 858 C C . GLU A 1 119 ? -16.934 8.149 -25.195 1.000 59.337 155 GLU B C 1
ATOM 859 O O . GLU A 1 119 ? -17.677 8.386 -26.139 1.000 71.431 155 GLU B O 1
ATOM 865 N N . LYS A 1 120 ? -16.226 9.097 -24.572 1.000 63.923 156 LYS B N 1
ATOM 866 C CA . LYS A 1 120 ? -16.387 10.509 -24.867 1.000 65.763 156 LYS B CA 1
ATOM 867 C C . LYS A 1 120 ? -15.392 10.995 -25.921 1.000 60.759 156 LYS B C 1
ATOM 868 O O . LYS A 1 120 ? -15.570 12.094 -26.415 1.000 66.249 156 LYS B O 1
ATOM 874 N N . CYS A 1 121 ? -14.331 10.236 -26.235 1.000 61.126 157 CYS B N 1
ATOM 875 C CA . CYS A 1 121 ? -13.305 10.730 -27.144 1.000 56.408 157 CYS B CA 1
ATOM 876 C C . CYS A 1 121 ? -12.441 9.594 -27.692 1.000 50.209 157 CYS B C 1
ATOM 877 O O . CYS A 1 121 ? -12.604 8.439 -27.315 1.000 53.357 157 CYS B O 1
ATOM 880 N N . ASP A 1 122 ? -11.514 9.935 -28.592 1.000 44.824 158 ASP B N 1
ATOM 881 C CA . ASP A 1 122 ? -10.730 8.936 -29.303 1.000 48.080 158 ASP B CA 1
ATOM 882 C C . ASP A 1 122 ? -9.437 8.558 -28.568 1.000 43.383 158 ASP B C 1
ATOM 883 O O . ASP A 1 122 ? -8.558 7.980 -29.199 1.000 45.742 158 ASP B O 1
ATOM 888 N N . ALA A 1 123 ? -9.306 8.856 -27.261 1.000 40.082 159 ALA B N 1
ATOM 889 C CA . ALA A 1 123 ? -8.108 8.498 -26.511 1.000 38.568 159 ALA B CA 1
ATOM 890 C C . ALA A 1 123 ? -7.954 6.977 -26.484 1.000 39.640 159 ALA B C 1
ATOM 891 O O . ALA A 1 123 ? -8.906 6.250 -26.741 1.000 47.391 159 ALA B O 1
ATOM 893 N N . ILE A 1 124 ? -6.741 6.503 -26.228 1.000 39.950 160 ILE B N 1
ATOM 894 C CA . ILE A 1 124 ? -6.487 5.082 -26.046 1.000 41.836 160 ILE B CA 1
ATOM 895 C C . ILE A 1 124 ? -5.868 4.900 -24.659 1.000 42.426 160 ILE B C 1
ATOM 896 O O . ILE A 1 124 ? -4.854 5.521 -24.349 1.000 39.482 160 ILE B O 1
ATOM 901 N N . VAL A 1 125 ? -6.494 4.057 -23.829 1.000 33.705 161 VAL B N 1
ATOM 902 C CA . VAL A 1 125 ? -6.149 3.975 -22.424 1.000 34.621 161 VAL B CA 1
ATOM 903 C C . VAL A 1 125 ? -5.729 2.543 -22.092 1.000 36.622 161 VAL B C 1
ATOM 904 O O . VAL A 1 125 ? -6.495 1.591 -22.288 1.000 34.646 161 VAL B O 1
ATOM 908 N N . PHE A 1 126 ? -4.497 2.414 -21.585 1.000 31.732 162 PHE B N 1
ATOM 909 C CA . PHE A 1 126 ? -3.949 1.141 -21.157 1.000 32.558 162 PHE B CA 1
ATOM 910 C C . PHE A 1 126 ? -4.126 1.022 -19.649 1.000 35.923 162 PHE B C 1
ATOM 911 O O . PHE A 1 126 ? -3.989 2.019 -18.940 1.000 33.314 162 PHE B O 1
ATOM 919 N N . ILE A 1 127 ? -4.438 -0.202 -19.192 1.000 41.906 163 ILE B N 1
ATOM 920 C CA . ILE A 1 127 ? -4.701 -0.484 -17.789 1.000 40.695 163 ILE B CA 1
ATOM 921 C C . ILE A 1 127 ? -3.917 -1.726 -17.373 1.000 38.183 163 ILE B C 1
ATOM 922 O O . ILE A 1 127 ? -3.799 -2.692 -18.121 1.000 39.725 163 ILE B O 1
ATOM 927 N N . VAL A 1 128 ? -3.357 -1.672 -16.171 1.000 38.289 164 VAL B N 1
ATOM 928 C CA . VAL A 1 128 ? -2.796 -2.845 -15.536 1.000 41.065 164 VAL B CA 1
ATOM 929 C C . VAL A 1 128 ? -3.515 -3.030 -14.206 1.000 43.511 164 VAL B C 1
ATOM 930 O O . VAL A 1 128 ? -3.641 -2.075 -13.443 1.000 41.445 164 VAL B O 1
ATOM 934 N N . SER A 1 129 ? -3.978 -4.260 -13.960 1.000 44.371 165 SER B N 1
ATOM 935 C CA . SER A 1 129 ? -4.750 -4.590 -12.770 1.000 48.128 165 SER B CA 1
ATOM 936 C C . SER A 1 129 ? -3.821 -4.857 -11.586 1.000 45.573 165 SER B C 1
ATOM 937 O O . SER A 1 129 ? -2.882 -5.628 -11.713 1.000 42.947 165 SER B O 1
ATOM 940 N N . GLU A 1 130 ? -4.108 -4.247 -10.433 1.000 51.357 166 GLU B N 1
ATOM 941 C CA . GLU A 1 130 ? -3.327 -4.448 -9.215 1.000 57.434 166 GLU B CA 1
ATOM 942 C C . GLU A 1 130 ? -3.623 -5.815 -8.603 1.000 62.205 166 GLU B C 1
ATOM 943 O O . GLU A 1 130 ? -2.844 -6.309 -7.796 1.000 74.019 166 GLU B O 1
ATOM 949 N N . THR A 1 131 ? -4.738 -6.428 -9.012 1.000 59.480 167 THR B N 1
ATOM 950 C CA . THR A 1 131 ? -5.183 -7.689 -8.444 1.000 60.056 167 THR B CA 1
ATOM 951 C C . THR A 1 131 ? -4.531 -8.854 -9.194 1.000 57.498 167 THR B C 1
ATOM 952 O O . THR A 1 131 ? -3.972 -9.758 -8.575 1.000 63.259 167 THR B O 1
ATOM 956 N N . THR A 1 132 ? -4.590 -8.819 -10.530 1.000 56.256 168 THR B N 1
ATOM 957 C CA . THR A 1 132 ? -4.176 -9.932 -11.374 1.000 53.758 168 THR B CA 1
ATOM 958 C C . THR A 1 132 ? -2.907 -9.600 -12.170 1.000 51.658 168 THR B C 1
ATOM 959 O O . THR A 1 132 ? -2.269 -10.493 -12.715 1.000 50.917 168 THR B O 1
ATOM 963 N N . GLY A 1 133 ? -2.587 -8.308 -12.319 1.000 50.250 169 GLY B N 1
ATOM 964 C CA . GLY A 1 133 ? -1.519 -7.874 -13.211 1.000 49.092 169 GLY B CA 1
ATOM 965 C C . GLY A 1 133 ? -1.831 -8.067 -14.700 1.000 44.814 169 GLY B C 1
ATOM 966 O O . GLY A 1 133 ? -0.932 -8.023 -15.535 1.000 45.510 169 GLY B O 1
ATOM 967 N N . LYS A 1 134 ? -3.099 -8.269 -15.055 1.000 46.913 170 LYS B N 1
ATOM 968 C CA . LYS A 1 134 ? -3.484 -8.351 -16.457 1.000 49.795 170 LYS B CA 1
ATOM 969 C C . LYS A 1 134 ? -3.464 -6.974 -17.113 1.000 44.271 170 LYS B C 1
ATOM 970 O O . LYS A 1 134 ? -3.836 -5.981 -16.499 1.000 36.167 170 LYS B O 1
ATOM 976 N N . ILE A 1 135 ? -3.061 -6.958 -18.387 1.000 44.468 171 ILE B N 1
ATOM 977 C CA . ILE A 1 135 ? -2.988 -5.743 -19.177 1.000 43.273 171 ILE B CA 1
ATOM 978 C C . ILE A 1 135 ? -4.219 -5.663 -20.076 1.000 40.934 171 ILE B C 1
ATOM 979 O O . ILE A 1 135 ? -4.504 -6.596 -20.821 1.000 39.733 171 ILE B O 1
ATOM 984 N N . SER A 1 136 ? -4.913 -4.523 -20.018 1.000 40.626 172 SER B N 1
ATOM 985 C CA . SER A 1 136 ? -6.049 -4.258 -20.886 1.000 43.475 172 SER B CA 1
ATOM 986 C C . SER A 1 136 ? -5.792 -2.983 -21.682 1.000 40.859 172 SER B C 1
ATOM 987 O O . SER A 1 136 ? -5.000 -2.135 -21.275 1.000 41.319 172 SER B O 1
ATOM 990 N N . VAL A 1 137 ? -6.521 -2.846 -22.791 1.000 40.459 173 VAL B N 1
ATOM 991 C CA . VAL A 1 137 ? -6.586 -1.598 -23.510 1.000 40.938 173 VAL B CA 1
ATOM 992 C C . VAL A 1 137 ? -8.054 -1.243 -23.685 1.000 42.739 173 VAL B C 1
ATOM 993 O O . VAL A 1 137 ? -8.887 -2.134 -23.839 1.000 43.187 173 VAL B O 1
ATOM 997 N N . ALA A 1 138 ? -8.348 0.063 -23.617 1.000 40.570 174 ALA B N 1
ATOM 998 C CA . ALA A 1 138 ? -9.686 0.582 -23.845 1.000 39.783 174 ALA B CA 1
ATOM 999 C C . ALA A 1 138 ? -9.668 1.491 -25.066 1.000 38.917 174 ALA B C 1
ATOM 1000 O O . ALA A 1 138 ? -8.876 2.434 -25.133 1.000 41.184 174 ALA B O 1
ATOM 1002 N N . VAL A 1 139 ? -10.556 1.217 -26.021 1.000 39.212 175 VAL B N 1
ATOM 1003 C CA . VAL A 1 139 ? -10.777 2.115 -27.142 1.000 41.522 175 VAL B CA 1
ATOM 1004 C C . VAL A 1 139 ? -12.266 2.115 -27.502 1.000 43.606 175 VAL B C 1
ATOM 1005 O O . VAL A 1 139 ? -12.899 1.065 -27.499 1.000 46.734 175 VAL B O 1
ATOM 1009 N N . ARG A 1 140 ? -12.822 3.326 -27.701 1.000 49.597 176 ARG B N 1
ATOM 1010 C CA . ARG A 1 140 ? -14.210 3.566 -28.087 1.000 52.332 176 ARG B CA 1
ATOM 1011 C C . ARG A 1 140 ? -15.174 2.772 -27.209 1.000 49.821 176 ARG B C 1
ATOM 1012 O O . ARG A 1 140 ? -16.041 2.083 -27.722 1.000 53.812 176 ARG B O 1
ATOM 1015 N N . GLY A 1 141 ? -14.995 2.849 -25.888 1.000 47.991 177 GLY B N 1
ATOM 1016 C CA . GLY A 1 141 ? -15.938 2.284 -24.937 1.000 44.564 177 GLY B CA 1
ATOM 1017 C C . GLY A 1 141 ? -15.887 0.756 -24.853 1.000 45.055 177 GLY B C 1
ATOM 1018 O O . GLY A 1 141 ? -16.785 0.148 -24.283 1.000 47.134 177 GLY B O 1
ATOM 1019 N N . VAL A 1 142 ? -14.849 0.135 -25.422 1.000 44.051 178 VAL B N 1
ATOM 1020 C CA . VAL A 1 142 ? -14.712 -1.313 -25.399 1.000 44.832 178 VAL B CA 1
ATOM 1021 C C . VAL A 1 142 ? -13.339 -1.637 -24.823 1.000 49.599 178 VAL B C 1
ATOM 1022 O O . VAL A 1 142 ? -12.332 -1.049 -25.224 1.000 51.267 178 VAL B O 1
ATOM 1026 N N . ILE A 1 143 ? -13.319 -2.629 -23.934 1.000 52.511 179 ILE B N 1
ATOM 1027 C CA . ILE A 1 143 ? -12.120 -3.008 -23.217 1.000 51.878 179 ILE B CA 1
ATOM 1028 C C . ILE A 1 143 ? -11.798 -4.463 -23.554 1.000 54.048 179 ILE B C 1
ATOM 1029 O O . ILE A 1 143 ? -12.694 -5.299 -23.635 1.000 52.752 179 ILE B O 1
ATOM 1034 N N . LYS A 1 144 ? -10.508 -4.727 -23.802 1.000 56.775 180 LYS B N 1
ATOM 1035 C CA . LYS A 1 144 ? -10.006 -6.036 -24.182 1.000 61.944 180 LYS B CA 1
ATOM 1036 C C . LYS A 1 144 ? -8.673 -6.299 -23.487 1.000 61.012 180 LYS B C 1
ATOM 1037 O O . LYS A 1 144 ? -7.839 -5.396 -23.377 1.000 54.863 180 LYS B O 1
ATOM 1043 N N . THR A 1 145 ? -8.480 -7.550 -23.053 1.000 56.594 181 THR B N 1
ATOM 1044 C CA . THR A 1 145 ? -7.245 -7.970 -22.413 1.000 55.284 181 THR B CA 1
ATOM 1045 C C . THR A 1 145 ? -6.174 -8.134 -23.484 1.000 53.838 181 THR B C 1
ATOM 1046 O O . THR A 1 145 ? -6.479 -8.538 -24.600 1.000 53.338 181 THR B O 1
ATOM 1050 N N . LEU A 1 146 ? -4.931 -7.791 -23.124 1.000 50.860 182 LEU B N 1
ATOM 1051 C CA . LEU A 1 146 ? -3.767 -7.999 -23.970 1.000 51.386 182 LEU B CA 1
ATOM 1052 C C . LEU A 1 146 ? -2.930 -9.136 -23.395 1.000 49.331 182 LEU B C 1
ATOM 1053 O O . LEU A 1 146 ? -3.127 -9.527 -22.251 1.000 58.284 182 LEU B O 1
ATOM 1058 N N . SER A 1 147 ? -1.946 -9.579 -24.176 1.000 53.049 183 SER B N 1
ATOM 1059 C CA . SER A 1 147 ? -0.995 -10.612 -23.793 1.000 59.552 183 SER B CA 1
ATOM 1060 C C . SER A 1 147 ? 0.141 -10.048 -22.938 1.000 67.365 183 SER B C 1
ATOM 1061 O O . SER A 1 147 ? 0.543 -8.892 -23.088 1.000 68.079 183 SER B O 1
ATOM 1064 N N . SER A 1 148 ? 0.692 -10.911 -22.075 1.000 73.499 184 SER B N 1
ATOM 1065 C CA . SER A 1 148 ? 1.880 -10.591 -21.295 1.000 71.572 184 SER B CA 1
ATOM 1066 C C . SER A 1 148 ? 3.140 -11.183 -21.935 1.000 70.382 184 SER B C 1
ATOM 1067 O O . SER A 1 148 ? 4.194 -11.175 -21.308 1.000 69.715 184 SER B O 1
ATOM 1070 N N . ASN A 1 149 ? 3.044 -11.697 -23.171 1.000 65.042 185 ASN B N 1
ATOM 1071 C CA . ASN A 1 149 ? 4.234 -12.005 -23.951 1.000 63.498 185 ASN B CA 1
ATOM 1072 C C . ASN A 1 149 ? 4.754 -10.717 -24.587 1.000 62.303 185 ASN B C 1
ATOM 1073 O O . ASN A 1 149 ? 3.989 -9.949 -25.174 1.000 66.625 185 ASN B O 1
ATOM 1078 N N . SER A 1 150 ? 6.073 -10.526 -24.518 1.000 59.876 186 SER B N 1
ATOM 1079 C CA . SER A 1 150 ? 6.696 -9.271 -24.901 1.000 67.290 186 SER B CA 1
ATOM 1080 C C . SER A 1 150 ? 6.459 -8.963 -26.381 1.000 70.830 186 SER B C 1
ATOM 1081 O O . SER A 1 150 ? 6.092 -7.844 -26.732 1.000 65.318 186 SER B O 1
ATOM 1084 N N . ASP A 1 151 ? 6.659 -9.970 -27.240 1.000 76.991 187 ASP B N 1
ATOM 1085 C CA . ASP A 1 151 ? 6.634 -9.796 -28.687 1.000 73.683 187 ASP B CA 1
ATOM 1086 C C . ASP A 1 151 ? 5.207 -9.549 -29.177 1.000 62.788 187 ASP B C 1
ATOM 1087 O O . ASP A 1 151 ? 5.001 -8.743 -30.080 1.000 58.879 187 ASP B O 1
ATOM 1092 N N . ARG A 1 152 ? 4.243 -10.269 -28.584 1.000 61.359 188 ARG B N 1
ATOM 1093 C CA . ARG A 1 152 ? 2.827 -10.036 -28.814 1.000 64.475 188 ARG B CA 1
ATOM 1094 C C . ARG A 1 152 ? 2.396 -8.661 -28.331 1.000 58.389 188 ARG B C 1
ATOM 1095 O O . ARG A 1 152 ? 1.591 -8.023 -29.001 1.000 62.638 188 ARG B O 1
ATOM 1103 N N . LEU A 1 153 ? 2.862 -8.251 -27.144 1.000 56.427 189 LEU B N 1
ATOM 1104 C CA . LEU A 1 153 ? 2.361 -7.018 -26.561 1.000 54.382 189 LEU B CA 1
ATOM 1105 C C . LEU A 1 153 ? 2.804 -5.851 -27.438 1.000 49.533 189 LEU B C 1
ATOM 1106 O O . LEU A 1 153 ? 2.008 -4.960 -27.689 1.000 47.973 189 LEU B O 1
ATOM 1111 N N . GLN A 1 154 ? 4.050 -5.886 -27.926 1.000 51.718 190 GLN B N 1
ATOM 1112 C CA . GLN A 1 154 ? 4.532 -4.894 -28.877 1.000 59.475 190 GLN B CA 1
ATOM 1113 C C . GLN A 1 154 ? 3.547 -4.782 -30.036 1.000 58.538 190 GLN B C 1
ATOM 1114 O O . GLN A 1 154 ? 3.068 -3.690 -30.342 1.000 52.869 190 GLN B O 1
ATOM 1120 N N . ASP A 1 155 ? 3.245 -5.937 -30.645 1.000 58.444 191 ASP B N 1
ATOM 1121 C CA . ASP A 1 155 ? 2.375 -6.018 -31.807 1.000 52.654 191 ASP B CA 1
ATOM 1122 C C . ASP A 1 155 ? 1.004 -5.432 -31.490 1.000 51.589 191 ASP B C 1
ATOM 1123 O O . ASP A 1 155 ? 0.466 -4.678 -32.302 1.000 50.327 191 ASP B O 1
ATOM 1128 N N . GLN A 1 156 ? 0.443 -5.791 -30.326 1.000 46.115 192 GLN B N 1
ATOM 1129 C CA . GLN A 1 156 ? -0.888 -5.330 -29.954 1.000 49.982 192 GLN B CA 1
ATOM 1130 C C . GLN A 1 156 ? -0.873 -3.820 -29.735 1.000 49.161 192 GLN B C 1
ATOM 1131 O O . GLN A 1 156 ? -1.814 -3.130 -30.139 1.000 46.733 192 GLN B O 1
ATOM 1137 N N . ILE A 1 157 ? 0.207 -3.324 -29.105 1.000 47.024 193 ILE B N 1
ATOM 1138 C CA . ILE A 1 157 ? 0.333 -1.908 -28.793 1.000 46.922 193 ILE B CA 1
ATOM 1139 C C . ILE A 1 157 ? 0.392 -1.138 -30.107 1.000 44.298 193 ILE B C 1
ATOM 1140 O O . ILE A 1 157 ? -0.334 -0.168 -30.300 1.000 47.071 193 ILE B O 1
ATOM 1145 N N . ILE A 1 158 ? 1.233 -1.608 -31.021 1.000 43.786 194 ILE B N 1
ATOM 1146 C CA . ILE A 1 158 ? 1.387 -0.956 -32.308 1.000 47.072 194 ILE B CA 1
ATOM 1147 C C . ILE A 1 158 ? 0.039 -0.933 -33.028 1.000 48.616 194 ILE B C 1
ATOM 1148 O O . ILE A 1 158 ? -0.339 0.084 -33.607 1.000 44.921 194 ILE B O 1
ATOM 1153 N N . HIS A 1 159 ? -0.681 -2.061 -32.988 1.000 49.478 195 HIS B N 1
ATOM 1154 C CA . HIS A 1 159 ? -1.974 -2.165 -33.645 1.000 51.250 195 HIS B CA 1
ATOM 1155 C C . HIS A 1 159 ? -2.900 -1.049 -33.153 1.000 50.824 195 HIS B C 1
ATOM 1156 O O . HIS A 1 159 ? -3.414 -0.266 -33.944 1.000 50.731 195 HIS B O 1
ATOM 1163 N N . TYR A 1 160 ? -3.073 -0.945 -31.832 1.000 51.554 196 TYR B N 1
ATOM 1164 C CA . TYR A 1 160 ? -4.100 -0.089 -31.264 1.000 52.980 196 TYR B CA 1
ATOM 1165 C C . TYR A 1 160 ? -3.724 1.385 -31.368 1.000 51.582 196 TYR B C 1
ATOM 1166 O O . TYR A 1 160 ? -4.600 2.236 -31.307 1.000 50.281 196 TYR B O 1
ATOM 1175 N N . LEU A 1 161 ? -2.434 1.687 -31.516 1.000 49.862 197 LEU B N 1
ATOM 1176 C CA . LEU A 1 161 ? -2.006 3.069 -31.672 1.000 51.436 197 LEU B CA 1
ATOM 1177 C C . LEU A 1 161 ? -1.860 3.424 -33.147 1.000 53.987 197 LEU B C 1
ATOM 1178 O O . LEU A 1 161 ? -1.182 4.385 -33.465 1.000 56.205 197 LEU B O 1
ATOM 1183 N N . THR A 1 162 ? -2.503 2.659 -34.038 1.000 69.334 198 THR B N 1
ATOM 1184 C CA . THR A 1 162 ? -2.635 3.048 -35.434 1.000 75.117 198 THR B CA 1
ATOM 1185 C C . THR A 1 162 ? -3.884 2.381 -36.031 1.000 82.165 198 THR B C 1
ATOM 1186 O O . THR A 1 162 ? -4.918 3.081 -36.162 1.000 79.803 198 THR B O 1
ATOM 1190 N N . HIS B 1 12 ? -37.328 35.806 -6.621 1.000 97.682 48 HIS A N 1
ATOM 1191 C CA . HIS B 1 12 ? -36.532 36.821 -5.870 1.000 90.061 48 HIS A CA 1
ATOM 1192 C C . HIS B 1 12 ? -35.962 36.152 -4.614 1.000 77.957 48 HIS A C 1
ATOM 1193 O O . HIS B 1 12 ? -35.066 35.305 -4.699 1.000 67.103 48 HIS A O 1
ATOM 1200 N N . THR B 1 13 ? -36.516 36.518 -3.452 1.000 68.022 49 THR A N 1
ATOM 1201 C CA . THR B 1 13 ? -36.136 35.940 -2.175 1.000 70.548 49 THR A CA 1
ATOM 1202 C C . THR B 1 13 ? -36.626 34.495 -2.054 1.000 60.559 49 THR A C 1
ATOM 1203 O O . THR B 1 13 ? -36.039 33.720 -1.317 1.000 60.124 49 THR A O 1
ATOM 1207 N N . THR B 1 14 ? -37.688 34.122 -2.774 1.000 61.693 50 THR A N 1
ATOM 1208 C CA . THR B 1 14 ? -38.300 32.809 -2.613 1.000 60.598 50 THR A CA 1
ATOM 1209 C C . THR B 1 14 ? -37.400 31.721 -3.208 1.000 59.946 50 THR A C 1
ATOM 1210 O O . THR B 1 14 ? -37.150 30.712 -2.553 1.000 60.078 50 THR A O 1
ATOM 1214 N N . SER B 1 15 ? -36.898 31.917 -4.436 1.000 59.584 51 SER A N 1
ATOM 1215 C CA . SER B 1 15 ? -35.966 30.964 -5.031 1.000 57.598 51 SER A CA 1
ATOM 1216 C C . SER B 1 15 ? -34.693 30.884 -4.188 1.000 52.779 51 SER A C 1
ATOM 1217 O O . SER B 1 15 ? -34.161 29.806 -3.951 1.000 54.191 51 SER A O 1
ATOM 1220 N N . GLN B 1 16 ? -34.223 32.045 -3.724 1.000 54.179 52 GLN A N 1
ATOM 1221 C CA . GLN B 1 16 ? -32.979 32.132 -2.984 1.000 58.463 52 GLN A CA 1
ATOM 1222 C C . GLN B 1 16 ? -33.125 31.421 -1.635 1.000 53.812 52 GLN A C 1
ATOM 1223 O O . GLN B 1 16 ? -32.254 30.640 -1.256 1.000 47.619 52 GLN A O 1
ATOM 1229 N N . LYS B 1 17 ? -34.230 31.678 -0.925 1.000 48.510 53 LYS A N 1
ATOM 1230 C CA . LYS B 1 17 ? -34.427 31.131 0.405 1.000 45.311 53 LYS A CA 1
ATOM 1231 C C . LYS B 1 17 ? -34.679 29.628 0.345 1.000 46.653 53 LYS A C 1
ATOM 1232 O O . LYS B 1 17 ? -34.280 28.915 1.269 1.000 47.097 53 LYS A O 1
ATOM 1238 N N . ASN B 1 18 ? -35.332 29.151 -0.726 1.000 45.644 54 ASN A N 1
ATOM 1239 C CA . ASN B 1 18 ? -35.553 27.719 -0.911 1.000 44.023 54 ASN A CA 1
ATOM 1240 C C . ASN B 1 18 ? -34.215 27.014 -1.147 1.000 39.099 54 ASN A C 1
ATOM 1241 O O . ASN B 1 18 ? -33.971 25.927 -0.624 1.000 39.398 54 ASN A O 1
ATOM 1246 N N . PHE B 1 19 ? -33.328 27.664 -1.909 1.000 38.476 55 PHE A N 1
ATOM 1247 C CA . PHE B 1 19 ? -31.999 27.127 -2.151 1.000 41.867 55 PHE A CA 1
ATOM 1248 C C . PHE B 1 19 ? -31.223 27.006 -0.834 1.000 39.954 55 PHE A C 1
ATOM 1249 O O . PHE B 1 19 ? -30.664 25.958 -0.536 1.000 41.439 55 PHE A O 1
ATOM 1257 N N . TYR B 1 20 ? -31.233 28.055 -0.009 1.000 39.047 56 TYR A N 1
ATOM 1258 C CA . TYR B 1 20 ? -30.567 28.016 1.286 1.000 40.997 56 TYR A CA 1
ATOM 1259 C C . TYR B 1 20 ? -31.140 26.901 2.166 1.000 42.525 56 TYR A C 1
ATOM 1260 O O . TYR B 1 20 ? -30.387 26.188 2.822 1.000 43.218 56 TYR A O 1
ATOM 1269 N N . ASP B 1 21 ? -32.468 26.735 2.183 1.000 39.913 57 ASP A N 1
ATOM 1270 C CA . ASP B 1 21 ? -33.098 25.689 2.979 1.000 40.872 57 ASP A CA 1
ATOM 1271 C C . ASP B 1 21 ? -32.734 24.310 2.425 1.000 35.209 57 ASP A C 1
ATOM 1272 O O . ASP B 1 21 ? -32.448 23.392 3.180 1.000 38.289 57 ASP A O 1
ATOM 1277 N N . ASN B 1 22 ? -32.747 24.162 1.098 1.000 39.973 58 ASN A N 1
ATOM 1278 C CA . ASN B 1 22 ? -32.486 22.867 0.482 1.000 40.300 58 ASN A CA 1
ATOM 1279 C C . ASN B 1 22 ? -31.010 22.476 0.540 1.000 36.323 58 ASN A C 1
ATOM 1280 O O . ASN B 1 22 ? -30.686 21.291 0.588 1.000 33.983 58 ASN A O 1
ATOM 1285 N N . LEU B 1 23 ? -30.118 23.457 0.503 1.000 37.420 59 LEU A N 1
ATOM 1286 C CA . LEU B 1 23 ? -28.695 23.159 0.589 1.000 37.323 59 LEU A CA 1
ATOM 1287 C C . LEU B 1 23 ? -28.359 22.755 2.024 1.000 36.871 59 LEU A C 1
ATOM 1288 O O . LEU B 1 23 ? -27.624 21.793 2.262 1.000 36.098 59 LEU A O 1
ATOM 1293 N N . THR B 1 24 ? -28.926 23.479 2.989 1.000 34.649 60 THR A N 1
ATOM 1294 C CA . THR B 1 24 ? -28.718 23.155 4.388 1.000 36.339 60 THR A CA 1
ATOM 1295 C C . THR B 1 24 ? -29.186 21.730 4.670 1.000 37.239 60 THR A C 1
ATOM 1296 O O . THR B 1 24 ? -28.447 20.903 5.209 1.000 36.278 60 THR A O 1
ATOM 1300 N N . SER B 1 25 ? -30.417 21.435 4.271 1.000 38.300 61 SER A N 1
ATOM 1301 C CA . SER B 1 25 ? -30.997 20.128 4.534 1.000 41.679 61 SER A CA 1
ATOM 1302 C C . SER B 1 25 ? -30.148 19.015 3.916 1.000 39.652 61 SER A C 1
ATOM 1303 O O . SER B 1 25 ? -29.890 17.993 4.551 1.000 37.983 61 SER A O 1
ATOM 1306 N N . THR B 1 26 ? -29.718 19.217 2.665 1.000 36.128 62 THR A N 1
ATOM 1307 C CA . THR B 1 26 ? -28.896 18.241 1.969 1.000 36.321 62 THR A CA 1
ATOM 1308 C C . THR B 1 26 ? -27.556 18.019 2.685 1.000 38.741 62 THR A C 1
ATOM 1309 O O . THR B 1 26 ? -27.097 16.884 2.864 1.000 36.694 62 THR A O 1
ATOM 1313 N N . LEU B 1 27 ? -26.896 19.109 3.075 1.000 38.784 63 LEU A N 1
ATOM 1314 C CA . LEU B 1 27 ? -25.607 18.994 3.737 1.000 37.316 63 LEU A CA 1
ATOM 1315 C C . LEU B 1 27 ? -25.764 18.311 5.092 1.000 40.609 63 LEU A C 1
ATOM 1316 O O . LEU B 1 27 ? -24.905 17.518 5.463 1.000 40.838 63 LEU A O 1
ATOM 1321 N N . LEU B 1 28 ? -26.846 18.631 5.820 1.000 43.816 64 LEU A N 1
ATOM 1322 C CA . LEU B 1 28 ? -27.112 18.023 7.119 1.000 42.007 64 LEU A CA 1
ATOM 1323 C C . LEU B 1 28 ? -27.341 16.524 6.967 1.000 42.680 64 LEU A C 1
ATOM 1324 O O . LEU B 1 28 ? -26.933 15.768 7.830 1.000 38.706 64 LEU A O 1
ATOM 1329 N N . ARG B 1 29 ? -28.002 16.111 5.878 1.000 43.001 65 ARG A N 1
ATOM 1330 C CA . ARG B 1 29 ? -28.306 14.711 5.629 1.000 43.524 65 ARG A CA 1
ATOM 1331 C C . ARG B 1 29 ? -27.032 13.919 5.321 1.000 48.787 65 ARG A C 1
ATOM 1332 O O . ARG B 1 29 ? -26.806 12.854 5.896 1.000 48.603 65 ARG A O 1
ATOM 1340 N N . LEU B 1 30 ? -26.213 14.424 4.390 1.000 50.545 66 LEU A N 1
ATOM 1341 C CA . LEU B 1 30 ? -24.972 13.768 4.005 1.000 42.691 66 LEU A CA 1
ATOM 1342 C C . LEU B 1 30 ? -24.033 13.691 5.203 1.000 43.321 66 LEU A C 1
ATOM 1343 O O . LEU B 1 30 ? -23.284 12.728 5.354 1.000 45.776 66 LEU A O 1
ATOM 1348 N N . SER B 1 31 ? -24.085 14.710 6.060 1.000 41.402 67 SER A N 1
ATOM 1349 C CA . SER B 1 31 ? -23.273 14.736 7.265 1.000 42.997 67 SER A CA 1
ATOM 1350 C C . SER B 1 31 ? -23.637 13.588 8.204 1.000 42.340 67 SER A C 1
ATOM 1351 O O . SER B 1 31 ? -22.769 12.808 8.569 1.000 46.575 67 SER A O 1
ATOM 1354 N N . THR B 1 32 ? -24.912 13.488 8.597 1.000 42.741 68 THR A N 1
ATOM 1355 C CA . THR B 1 32 ? -25.317 12.500 9.583 1.000 46.285 68 THR A CA 1
ATOM 1356 C C . THR B 1 32 ? -25.087 11.096 9.032 1.000 48.318 68 THR A C 1
ATOM 1357 O O . THR B 1 32 ? -24.812 10.193 9.809 1.000 44.232 68 THR A O 1
ATOM 1361 N N . ASP B 1 33 ? -25.181 10.916 7.704 1.000 49.422 69 ASP A N 1
ATOM 1362 C CA . ASP B 1 33 ? -24.972 9.599 7.111 1.000 54.126 69 ASP A CA 1
ATOM 1363 C C . ASP B 1 33 ? -23.515 9.396 6.677 1.000 51.140 69 ASP A C 1
ATOM 1364 O O . ASP B 1 33 ? -23.182 8.348 6.131 1.000 46.186 69 ASP A O 1
ATOM 1369 N N . LYS B 1 34 ? -22.648 10.385 6.923 1.000 52.733 70 LYS A N 1
ATOM 1370 C CA . LYS B 1 34 ? -21.223 10.300 6.604 1.000 53.596 70 LYS A CA 1
ATOM 1371 C C . LYS B 1 34 ? -21.008 9.922 5.142 1.000 49.397 70 LYS A C 1
ATOM 1372 O O . LYS B 1 34 ? -20.187 9.068 4.833 1.000 54.007 70 LYS A O 1
ATOM 1378 N N . ILE B 1 35 ? -21.731 10.589 4.247 1.000 47.655 71 ILE A N 1
ATOM 1379 C CA . ILE B 1 35 ? -21.568 10.391 2.817 1.000 46.685 71 ILE A CA 1
ATOM 1380 C C . ILE B 1 35 ? -20.732 11.542 2.267 1.000 47.962 71 ILE A C 1
ATOM 1381 O O . ILE B 1 35 ? -21.123 12.701 2.397 1.000 43.409 71 ILE A O 1
ATOM 1386 N N . GLY B 1 36 ? -19.586 11.197 1.668 1.000 44.927 72 GLY A N 1
ATOM 1387 C CA . GLY B 1 36 ? -18.670 12.173 1.110 1.000 46.104 72 GLY A CA 1
ATOM 1388 C C . GLY B 1 36 ? -19.300 12.896 -0.077 1.000 47.054 72 GLY A C 1
ATOM 1389 O O . GLY B 1 36 ? -19.979 12.287 -0.889 1.000 44.174 72 GLY A O 1
ATOM 1390 N N . ALA B 1 37 ? -19.077 14.208 -0.162 1.000 46.665 73 ALA A N 1
ATOM 1391 C CA . ALA B 1 37 ? -19.756 15.009 -1.161 1.000 44.017 73 ALA A CA 1
ATOM 1392 C C . ALA B 1 37 ? -19.016 16.322 -1.371 1.000 41.687 73 ALA A C 1
ATOM 1393 O O . ALA B 1 37 ? -18.473 16.887 -0.417 1.000 40.068 73 ALA A O 1
ATOM 1395 N N . ILE B 1 38 ? -19.014 16.772 -2.632 1.000 36.441 74 ILE A N 1
ATOM 1396 C CA . ILE B 1 38 ? -18.558 18.101 -2.983 1.000 37.882 74 ILE A CA 1
ATOM 1397 C C . ILE B 1 38 ? -19.657 18.765 -3.801 1.000 36.151 74 ILE A C 1
ATOM 1398 O O . ILE B 1 38 ? -20.092 18.207 -4.793 1.000 32.268 74 ILE A O 1
ATOM 1403 N N . ILE B 1 39 ? -20.033 19.985 -3.412 1.000 35.562 75 ILE A N 1
ATOM 1404 C CA . ILE B 1 39 ? -21.026 20.769 -4.128 1.000 35.243 75 ILE A CA 1
ATOM 1405 C C . ILE B 1 39 ? -20.429 22.144 -4.387 1.000 34.482 75 ILE A C 1
ATOM 1406 O O . ILE B 1 39 ? -20.214 22.900 -3.444 1.000 35.423 75 ILE A O 1
ATOM 1411 N N . ALA B 1 40 ? -20.120 22.431 -5.653 1.000 33.792 76 ALA A N 1
ATOM 1412 C CA . ALA B 1 40 ? -19.510 23.689 -6.028 1.000 38.214 76 ALA A CA 1
ATOM 1413 C C . ALA B 1 40 ? -20.580 24.621 -6.576 1.000 37.533 76 ALA A C 1
ATOM 1414 O O . ALA B 1 40 ? -21.386 24.196 -7.391 1.000 37.542 76 ALA A O 1
ATOM 1416 N N . ILE B 1 41 ? -20.533 25.881 -6.139 1.000 36.992 77 ILE A N 1
ATOM 1417 C CA . ILE B 1 41 ? -21.493 26.892 -6.526 1.000 41.024 77 ILE A CA 1
ATOM 1418 C C . ILE B 1 41 ? -20.767 27.928 -7.373 1.000 42.303 77 ILE A C 1
ATOM 1419 O O . ILE B 1 41 ? -19.830 28.565 -6.916 1.000 48.070 77 ILE A O 1
ATOM 1424 N N . GLU B 1 42 ? -21.180 28.040 -8.636 1.000 42.458 78 GLU A N 1
ATOM 1425 C CA . GLU B 1 42 ? -20.600 29.003 -9.548 1.000 46.814 78 GLU A CA 1
ATOM 1426 C C . GLU B 1 42 ? -21.003 30.411 -9.105 1.000 47.791 78 GLU A C 1
ATOM 1427 O O . GLU B 1 42 ? -22.112 30.631 -8.632 1.000 46.188 78 GLU A O 1
ATOM 1433 N N . ASN B 1 43 ? -20.062 31.357 -9.208 1.000 55.941 79 ASN A N 1
ATOM 1434 C CA . ASN B 1 43 ? -20.346 32.768 -9.007 1.000 56.111 79 ASN A CA 1
ATOM 1435 C C . ASN B 1 43 ? -20.083 33.480 -10.327 1.000 55.217 79 ASN A C 1
ATOM 1436 O O . ASN B 1 43 ? -20.766 33.197 -11.301 1.000 58.810 79 ASN A O 1
ATOM 1441 N N . GLN B 1 44 ? -19.061 34.340 -10.379 1.000 53.410 80 GLN A N 1
ATOM 1442 C CA . GLN B 1 44 ? -18.814 35.143 -11.566 1.000 56.269 80 GLN A CA 1
ATOM 1443 C C . GLN B 1 44 ? -17.909 34.378 -12.530 1.000 54.792 80 GLN A C 1
ATOM 1444 O O . GLN B 1 44 ? -18.022 34.555 -13.736 1.000 62.181 80 GLN A O 1
ATOM 1450 N N . ASP B 1 45 ? -17.015 33.535 -12.005 1.000 54.297 81 ASP A N 1
ATOM 1451 C CA . ASP B 1 45 ? -16.080 32.788 -12.835 1.000 54.815 81 ASP A CA 1
ATOM 1452 C C . ASP B 1 45 ? -16.784 31.538 -13.360 1.000 56.612 81 ASP A C 1
ATOM 1453 O O . ASP B 1 45 ? -17.362 30.783 -12.594 1.000 55.950 81 ASP A O 1
ATOM 1458 N N . SER B 1 46 ? -16.729 31.333 -14.676 1.000 55.678 82 SER A N 1
ATOM 1459 C CA . SER B 1 46 ? -17.412 30.230 -15.330 1.000 56.402 82 SER A CA 1
ATOM 1460 C C . SER B 1 46 ? -16.692 28.910 -15.039 1.000 52.836 82 SER A C 1
ATOM 1461 O O . SER B 1 46 ? -15.476 28.829 -15.161 1.000 53.261 82 SER A O 1
ATOM 1464 N N . LEU B 1 47 ? -17.461 27.878 -14.657 1.000 49.579 83 LEU A N 1
ATOM 1465 C CA . LEU B 1 47 ? -16.938 26.545 -14.396 1.000 41.420 83 LEU A CA 1
ATOM 1466 C C . LEU B 1 47 ? -17.274 25.625 -15.564 1.000 43.917 83 LEU A C 1
ATOM 1467 O O . LEU B 1 47 ? -17.221 24.412 -15.403 1.000 46.134 83 LEU A O 1
ATOM 1472 N N . GLU B 1 48 ? -17.564 26.212 -16.737 1.000 48.136 84 GLU A N 1
ATOM 1473 C CA . GLU B 1 48 ? -17.987 25.482 -17.924 1.000 52.689 84 GLU A CA 1
ATOM 1474 C C . GLU B 1 48 ? -17.010 24.356 -18.263 1.000 52.602 84 GLU A C 1
ATOM 1475 O O . GLU B 1 48 ? -17.434 23.238 -18.563 1.000 54.157 84 GLU A O 1
ATOM 1481 N N . SER B 1 49 ? -15.708 24.641 -18.204 1.000 51.380 85 SER A N 1
ATOM 1482 C CA . SER B 1 49 ? -14.700 23.610 -18.407 1.000 53.696 85 SER A CA 1
ATOM 1483 C C . SER B 1 49 ? -14.954 22.383 -17.528 1.000 49.241 85 SER A C 1
ATOM 1484 O O . SER B 1 49 ? -14.847 21.251 -18.000 1.000 54.780 85 SER A O 1
ATOM 1487 N N . TYR B 1 50 ? -15.280 22.603 -16.245 1.000 44.290 86 TYR A N 1
ATOM 1488 C CA . TYR B 1 50 ? -15.440 21.505 -15.298 1.000 43.537 86 TYR A CA 1
ATOM 1489 C C . TYR B 1 50 ? -16.766 20.773 -15.504 1.000 42.563 86 TYR A C 1
ATOM 1490 O O . TYR B 1 50 ? -16.864 19.578 -15.191 1.000 42.503 86 TYR A O 1
ATOM 1499 N N . VAL B 1 51 ? -17.766 21.477 -16.057 1.000 43.798 87 VAL A N 1
ATOM 1500 C CA . VAL B 1 51 ? -19.055 20.866 -16.378 1.000 47.019 87 VAL A CA 1
ATOM 1501 C C . VAL B 1 51 ? -18.853 19.837 -17.486 1.000 48.101 87 VAL A C 1
ATOM 1502 O O . VAL B 1 51 ? -19.408 18.735 -17.446 1.000 42.961 87 VAL A O 1
ATOM 1506 N N . ASN B 1 52 ? -18.011 20.218 -18.455 1.000 48.857 88 ASN A N 1
ATOM 1507 C CA . ASN B 1 52 ? -17.712 19.399 -19.613 1.000 49.151 88 ASN A CA 1
ATOM 1508 C C . ASN B 1 52 ? -16.842 18.202 -19.246 1.000 49.405 88 ASN A C 1
ATOM 1509 O O . ASN B 1 52 ? -16.683 17.322 -20.074 1.000 49.894 88 ASN A O 1
ATOM 1514 N N . ILE B 1 53 ? -16.285 18.181 -18.028 1.000 53.169 89 ILE A N 1
ATOM 1515 C CA . ILE B 1 53 ? -15.481 17.070 -17.523 1.000 54.864 89 ILE A CA 1
ATOM 1516 C C . ILE B 1 53 ? -16.381 16.025 -16.868 1.000 50.568 89 ILE A C 1
ATOM 1517 O O . ILE B 1 53 ? -16.037 14.845 -16.830 1.000 52.878 89 ILE A O 1
ATOM 1522 N N . GLY B 1 54 ? -17.507 16.470 -16.314 1.000 48.423 90 GLY A N 1
ATOM 1523 C CA . GLY B 1 54 ? -18.457 15.567 -15.689 1.000 48.701 90 GLY A CA 1
ATOM 1524 C C . GLY B 1 54 ? -19.634 15.275 -16.615 1.000 45.653 90 GLY A C 1
ATOM 1525 O O . GLY B 1 54 ? -19.528 15.409 -17.831 1.000 43.246 90 GLY A O 1
ATOM 1526 N N . TYR B 1 55 ? -20.752 14.878 -16.011 1.000 41.733 91 TYR A N 1
ATOM 1527 C CA . TYR B 1 55 ? -21.930 14.512 -16.766 1.000 46.560 91 TYR A CA 1
ATOM 1528 C C . TYR B 1 55 ? -22.966 15.617 -16.610 1.000 44.185 91 TYR A C 1
ATOM 1529 O O . TYR B 1 55 ? -23.387 15.915 -15.495 1.000 40.368 91 TYR A O 1
ATOM 1538 N N . ARG B 1 56 ? -23.348 16.210 -17.746 1.000 43.663 92 ARG A N 1
ATOM 1539 C CA . ARG B 1 56 ? -24.320 17.284 -17.786 1.000 44.773 92 ARG A CA 1
ATOM 1540 C C . ARG B 1 56 ? -25.680 16.758 -17.362 1.000 42.686 92 ARG A C 1
ATOM 1541 O O . ARG B 1 56 ? -26.281 15.922 -18.032 1.000 48.711 92 ARG A O 1
ATOM 1549 N N . VAL B 1 57 ? -26.153 17.279 -16.237 1.000 41.127 93 VAL A N 1
ATOM 1550 C CA . VAL B 1 57 ? -27.509 17.050 -15.796 1.000 42.735 93 VAL A CA 1
ATOM 1551 C C . VAL B 1 57 ? -28.038 18.403 -15.340 1.000 45.523 93 VAL A C 1
ATOM 1552 O O . VAL B 1 57 ? -27.406 19.053 -14.511 1.000 46.856 93 VAL A O 1
ATOM 1556 N N . THR B 1 58 ? -29.166 18.836 -15.916 1.000 38.385 94 THR A N 1
ATOM 1557 C CA . THR B 1 58 ? -29.783 20.098 -15.540 1.000 44.441 94 THR A CA 1
ATOM 1558 C C . THR B 1 58 ? -31.065 19.843 -14.753 1.000 41.851 94 THR A C 1
ATOM 1559 O O . THR B 1 58 ? -31.919 19.090 -15.208 1.000 40.661 94 THR A O 1
ATOM 1563 N N . SER B 1 59 ? -31.188 20.509 -13.600 1.000 39.809 95 SER A N 1
ATOM 1564 C CA . SER B 1 59 ? -32.357 20.398 -12.748 1.000 43.209 95 SER A CA 1
ATOM 1565 C C . SER B 1 59 ? -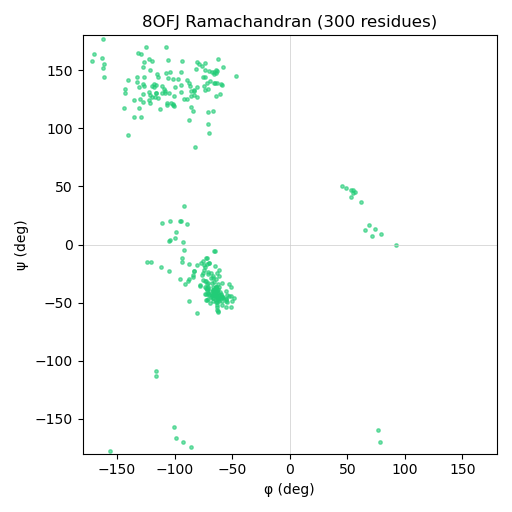32.317 21.444 -11.640 1.000 43.115 95 SER A C 1
ATOM 1566 O O . SER B 1 59 ? -31.276 22.030 -11.338 1.000 43.079 95 SER A O 1
ATOM 1569 N N . ASP B 1 60 ? -33.467 21.656 -11.010 1.000 42.622 96 ASP A N 1
ATOM 1570 C CA . ASP B 1 60 ? -33.535 22.441 -9.791 1.000 51.402 96 ASP A CA 1
ATOM 1571 C C . ASP B 1 60 ? -32.738 21.721 -8.714 1.000 49.359 96 ASP A C 1
ATOM 1572 O O . ASP B 1 60 ? -32.673 20.494 -8.728 1.000 52.398 96 ASP A O 1
ATOM 1577 N N . PHE B 1 61 ? -32.125 22.494 -7.807 1.000 44.492 97 PHE A N 1
ATOM 1578 C CA . PHE B 1 61 ? -31.420 21.901 -6.683 1.000 47.073 97 PHE A CA 1
ATOM 1579 C C . PHE B 1 61 ? -32.456 21.303 -5.735 1.000 44.811 97 PHE A C 1
ATOM 1580 O O . PHE B 1 61 ? -33.015 22.002 -4.916 1.000 47.054 97 PHE A O 1
ATOM 1588 N N . SER B 1 62 ? -32.719 20.004 -5.868 1.000 49.411 98 SER A N 1
ATOM 1589 C CA . SER B 1 62 ? -33.719 19.332 -5.051 1.000 53.914 98 SER A CA 1
ATOM 1590 C C . SER B 1 62 ? -33.034 18.280 -4.184 1.000 54.296 98 SER A C 1
ATOM 1591 O O . SER B 1 62 ? -32.252 17.466 -4.683 1.000 51.366 98 SER A O 1
ATOM 1594 N N . PRO B 1 63 ? -33.314 18.264 -2.863 1.000 52.238 99 PRO A N 1
ATOM 1595 C CA . PRO B 1 63 ? -32.792 17.223 -1.980 1.000 51.007 99 PRO A CA 1
ATOM 1596 C C . PRO B 1 63 ? -33.106 15.820 -2.491 1.000 51.272 99 PRO A C 1
ATOM 1597 O O . PRO B 1 63 ? -32.298 14.906 -2.331 1.000 48.377 99 PRO A O 1
ATOM 1601 N N . GLU B 1 64 ? -34.276 15.681 -3.133 1.000 52.884 100 GLU A N 1
ATOM 1602 C CA . GLU B 1 64 ? -34.739 14.411 -3.675 1.000 51.874 100 GLU A CA 1
ATOM 1603 C C . GLU B 1 64 ? -33.773 13.908 -4.745 1.000 48.550 100 GLU A C 1
ATOM 1604 O O . GLU B 1 64 ? -33.399 12.738 -4.747 1.000 51.429 100 GLU A O 1
ATOM 1610 N N . LEU B 1 65 ? -33.357 14.790 -5.650 1.000 46.740 101 LEU A N 1
ATOM 1611 C CA . LEU B 1 65 ? -32.434 14.390 -6.697 1.000 50.125 101 LEU A CA 1
ATOM 1612 C C . LEU B 1 65 ? -31.060 14.113 -6.090 1.000 47.273 101 LEU A C 1
ATOM 1613 O O . LEU B 1 65 ? -30.445 13.105 -6.402 1.000 50.077 101 LEU A O 1
ATOM 1618 N N . LEU B 1 66 ? -30.594 14.968 -5.177 1.000 48.182 102 LEU A N 1
ATOM 1619 C CA . LEU B 1 66 ? -29.275 14.772 -4.586 1.000 50.796 102 LEU A CA 1
ATOM 1620 C C . LEU B 1 66 ? -29.219 13.513 -3.723 1.000 53.357 102 LEU A C 1
ATOM 1621 O O . LEU B 1 66 ? -28.168 12.895 -3.608 1.000 57.664 102 LEU A O 1
ATOM 1626 N N . VAL B 1 67 ? -30.345 13.110 -3.132 1.000 55.070 103 VAL A N 1
ATOM 1627 C CA . VAL B 1 67 ? -30.406 11.822 -2.457 1.000 57.352 103 VAL A CA 1
ATOM 1628 C C . VAL B 1 67 ? -30.267 10.700 -3.492 1.000 53.719 103 VAL A C 1
ATOM 1629 O O . VAL B 1 67 ? -29.466 9.790 -3.309 1.000 51.950 103 VAL A O 1
ATOM 1633 N N . THR B 1 68 ? -31.032 10.768 -4.588 1.000 53.846 104 THR A N 1
ATOM 1634 C CA . THR B 1 68 ? -30.959 9.734 -5.610 1.000 58.728 104 THR A CA 1
ATOM 1635 C C . THR B 1 68 ? -29.503 9.489 -6.006 1.000 59.982 104 THR A C 1
ATOM 1636 O O . THR B 1 68 ? -29.068 8.341 -6.050 1.000 75.061 104 THR A O 1
ATOM 1640 N N . ILE B 1 69 ? -28.768 10.570 -6.283 1.000 58.734 105 ILE A N 1
ATOM 1641 C CA . ILE B 1 69 ? -27.376 10.512 -6.710 1.000 62.724 105 ILE A CA 1
ATOM 1642 C C . ILE B 1 69 ? -26.501 9.887 -5.622 1.000 63.444 105 ILE A C 1
ATOM 1643 O O . ILE B 1 69 ? -25.819 8.889 -5.869 1.000 68.773 105 ILE A O 1
ATOM 1648 N N . PHE B 1 70 ? -26.503 10.487 -4.426 1.000 60.949 106 PHE A N 1
ATOM 1649 C CA . PHE B 1 70 ? -25.438 10.253 -3.456 1.000 62.975 106 PHE A CA 1
ATOM 1650 C C . PHE B 1 70 ? -25.662 8.984 -2.636 1.000 63.105 106 PHE A C 1
ATOM 1651 O O . PHE B 1 70 ? -24.695 8.453 -2.104 1.000 66.798 106 PHE A O 1
ATOM 1659 N N . TYR B 1 71 ? -26.915 8.511 -2.534 1.000 66.152 107 TYR A N 1
ATOM 1660 C CA . TYR B 1 71 ? -27.234 7.325 -1.747 1.000 68.689 107 TYR A CA 1
ATOM 1661 C C . TYR B 1 71 ? -27.173 6.062 -2.605 1.000 73.272 107 TYR A C 1
ATOM 1662 O O . TYR B 1 71 ? -27.916 5.114 -2.366 1.000 80.253 107 TYR A O 1
ATOM 1671 N N . ASN B 1 72 ? -26.262 6.050 -3.580 1.000 82.849 108 ASN A N 1
ATOM 1672 C CA . ASN B 1 72 ? -25.996 4.876 -4.392 1.000 90.929 108 ASN A CA 1
ATOM 1673 C C . ASN B 1 72 ? -24.485 4.821 -4.611 1.000 102.350 108 ASN A C 1
ATOM 1674 O O . ASN B 1 72 ? -23.950 5.483 -5.501 1.000 108.241 108 ASN A O 1
ATOM 1679 N N . LYS B 1 73 ? -23.805 4.061 -3.744 1.000 107.998 109 LYS A N 1
ATOM 1680 C CA . LYS B 1 73 ? -22.350 3.998 -3.716 1.000 111.460 109 LYS A CA 1
ATOM 1681 C C . LYS B 1 73 ? -21.805 3.268 -4.946 1.000 113.958 109 LYS A C 1
ATOM 1682 O O . LYS B 1 73 ? -20.607 3.355 -5.221 1.000 115.238 109 LYS A O 1
ATOM 1688 N N . GLN B 1 74 ? -22.670 2.530 -5.663 1.000 105.426 110 GLN A N 1
ATOM 1689 C CA . GLN B 1 74 ? -22.249 1.814 -6.860 1.000 107.383 110 GLN A CA 1
ATOM 1690 C C . GLN B 1 74 ? -22.134 2.798 -8.028 1.000 101.152 110 GLN A C 1
ATOM 1691 O O . GLN B 1 74 ? -21.240 2.664 -8.866 1.000 99.903 110 GLN A O 1
ATOM 1697 N N . SER B 1 75 ? -23.022 3.804 -8.049 1.000 97.023 111 SER A N 1
ATOM 1698 C CA . SER B 1 75 ? -23.157 4.726 -9.170 1.000 95.399 111 SER A CA 1
ATOM 1699 C C . SER B 1 75 ? -21.965 5.685 -9.229 1.000 93.700 111 SER A C 1
ATOM 1700 O O . SER B 1 75 ? -21.516 6.174 -8.193 1.000 82.564 111 SER A O 1
ATOM 1703 N N . PRO B 1 76 ? -21.428 5.997 -10.438 1.000 94.609 112 PRO A N 1
ATOM 1704 C CA . PRO B 1 76 ? -20.350 6.978 -10.576 1.000 92.688 112 PRO A CA 1
ATOM 1705 C C . PRO B 1 76 ? -20.792 8.425 -10.373 1.000 90.147 112 PRO A C 1
ATOM 1706 O O . PRO B 1 76 ? -19.945 9.304 -10.251 1.000 89.504 112 PRO A O 1
ATOM 1710 N N . LEU B 1 77 ? -22.116 8.659 -10.338 1.000 92.959 113 LEU A N 1
ATOM 1711 C CA . LEU B 1 77 ? -22.677 9.984 -10.104 1.000 87.072 113 LEU A CA 1
ATOM 1712 C C . LEU B 1 77 ? -22.403 10.424 -8.664 1.000 84.691 113 LEU A C 1
ATOM 1713 O O . LEU B 1 77 ? -22.230 11.616 -8.415 1.000 73.178 113 LEU A O 1
ATOM 1718 N N . HIS B 1 78 ? -22.300 9.452 -7.740 0.910 89.501 114 HIS A N 1
ATOM 1719 C CA . HIS B 1 78 ? -22.000 9.728 -6.340 0.910 91.103 114 HIS A CA 1
ATOM 1720 C C . HIS B 1 78 ? -20.551 10.195 -6.178 0.910 87.233 114 HIS A C 1
ATOM 1721 O O . HIS B 1 78 ? -20.191 10.744 -5.138 0.910 92.124 114 HIS A O 1
ATOM 1728 N N . ASP B 1 79 ? -19.724 9.977 -7.209 0.850 82.270 115 ASP A N 1
ATOM 1729 C CA . ASP B 1 79 ? -18.326 10.372 -7.195 0.850 74.587 115 ASP A CA 1
ATOM 1730 C C . ASP B 1 79 ? -18.189 11.755 -7.829 0.850 72.496 115 ASP A C 1
ATOM 1731 O O . ASP B 1 79 ? -19.063 12.168 -8.587 0.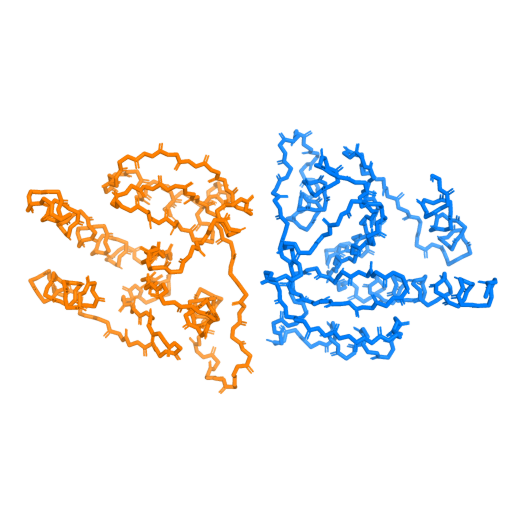850 87.865 115 ASP A O 1
ATOM 1736 N N . GLY B 1 80 ? -17.097 12.463 -7.497 1.000 65.136 116 GLY A N 1
ATOM 1737 C CA . GLY B 1 80 ? -16.790 13.780 -8.037 1.000 56.190 116 GLY A CA 1
ATOM 1738 C C . GLY B 1 80 ? -17.627 14.884 -7.396 1.000 50.312 116 GLY A C 1
ATOM 1739 O O . GLY B 1 80 ? -18.175 14.702 -6.314 1.000 55.362 116 GLY A O 1
ATOM 1740 N N . ALA B 1 81 ? -17.740 16.027 -8.082 1.000 45.490 117 ALA A N 1
ATOM 1741 C CA . ALA B 1 81 ? -18.444 17.187 -7.546 1.000 42.355 117 ALA A CA 1
ATOM 1742 C C . ALA B 1 81 ? -19.708 17.531 -8.346 1.000 42.624 117 ALA A C 1
ATOM 1743 O O . ALA B 1 81 ? -19.754 17.422 -9.578 1.000 36.088 117 ALA A O 1
ATOM 1745 N N . VAL B 1 82 ? -20.733 17.983 -7.611 1.000 38.469 118 VAL A N 1
ATOM 1746 C CA . VAL B 1 82 ? -21.906 18.608 -8.197 1.000 39.393 118 VAL A CA 1
ATOM 1747 C C . VAL B 1 82 ? -21.614 20.092 -8.395 1.000 38.351 118 VAL A C 1
ATOM 1748 O O . VAL B 1 82 ? -21.171 20.754 -7.461 1.000 38.740 118 VAL A O 1
ATOM 1752 N N . ILE B 1 83 ? -21.912 20.612 -9.592 1.000 38.715 119 ILE A N 1
ATOM 1753 C CA . ILE B 1 83 ? -21.769 22.033 -9.869 1.000 39.779 119 ILE A CA 1
ATOM 1754 C C . ILE B 1 83 ? -23.150 22.687 -9.974 1.000 38.751 119 ILE A C 1
ATOM 1755 O O . ILE B 1 83 ? -24.000 22.203 -10.710 1.000 36.406 119 ILE A O 1
ATOM 1760 N N . VAL B 1 84 ? -23.326 23.830 -9.289 1.000 39.189 120 VAL A N 1
ATOM 1761 C CA . VAL B 1 84 ? -24.601 24.533 -9.222 1.000 38.600 120 VAL A CA 1
ATOM 1762 C C . VAL B 1 84 ? -24.410 25.925 -9.810 1.000 39.880 120 VAL A C 1
ATOM 1763 O O . VAL B 1 84 ? -23.511 26.644 -9.396 1.000 40.677 120 VAL A O 1
ATOM 1767 N N . ARG B 1 85 ? -25.265 26.265 -10.780 1.000 40.373 121 ARG A N 1
ATOM 1768 C CA . ARG B 1 85 ? -25.299 27.559 -11.433 1.000 42.941 121 ARG A CA 1
ATOM 1769 C C . ARG B 1 85 ? -26.728 28.103 -11.359 1.000 44.114 121 ARG A C 1
ATOM 1770 O O . ARG B 1 85 ? -27.664 27.461 -11.837 1.000 44.799 121 ARG A O 1
ATOM 1778 N N . ASP B 1 86 ? -26.886 29.295 -10.776 1.000 47.128 122 ASP A N 1
ATOM 1779 C CA . ASP B 1 86 ? -28.171 29.984 -10.674 1.000 53.047 122 ASP A CA 1
ATOM 1780 C C . ASP B 1 86 ? -29.192 29.093 -9.965 1.000 50.168 122 ASP A C 1
ATOM 1781 O O . ASP B 1 86 ? -30.320 28.947 -10.428 1.000 47.301 122 ASP A O 1
ATOM 1786 N N . TYR B 1 87 ? -28.761 28.481 -8.858 1.000 47.540 123 TYR A N 1
ATOM 1787 C CA . TYR B 1 87 ? -29.578 27.596 -8.044 1.000 46.815 123 TYR A CA 1
ATOM 1788 C C . TYR B 1 87 ? -29.990 26.321 -8.778 1.000 44.537 123 TYR A C 1
ATOM 1789 O O . TYR B 1 87 ? -30.810 25.572 -8.264 1.000 43.505 123 TYR A O 1
ATOM 1798 N N . GLN B 1 88 ? -29.374 26.027 -9.926 1.000 44.367 124 GLN A N 1
ATOM 1799 C CA . GLN B 1 88 ? -29.636 24.785 -10.628 1.000 45.175 124 GLN A CA 1
ATOM 1800 C C . GLN B 1 88 ? -28.370 23.942 -10.720 1.000 45.014 124 GLN A C 1
ATOM 1801 O O . GLN B 1 88 ? -27.293 24.443 -11.050 1.000 35.706 124 GLN A O 1
ATOM 1807 N N . ILE B 1 89 ? -28.547 22.634 -10.490 1.000 43.003 125 ILE A N 1
ATOM 1808 C CA . ILE B 1 89 ? -27.563 21.623 -10.842 1.000 38.916 125 ILE A CA 1
ATOM 1809 C C . ILE B 1 89 ? -27.338 21.650 -12.351 1.000 39.719 125 ILE A C 1
ATOM 1810 O O . ILE B 1 89 ? -28.297 21.584 -13.114 1.000 35.883 125 ILE A O 1
ATOM 1815 N N . VAL B 1 90 ? -26.062 21.712 -12.759 1.000 34.544 126 VAL A N 1
ATOM 1816 C CA . VAL B 1 90 ? -25.693 21.680 -14.163 1.000 38.378 126 VAL A CA 1
ATOM 1817 C C . VAL B 1 90 ? -24.775 20.498 -14.490 1.000 37.208 126 VAL A C 1
ATOM 1818 O O . VAL B 1 90 ? -24.591 20.178 -15.658 1.000 37.776 126 VAL A O 1
ATOM 1822 N N . SER B 1 91 ? -24.174 19.851 -13.484 1.000 38.804 127 SER A N 1
ATOM 1823 C CA . SER B 1 91 ? -23.359 18.672 -13.734 1.000 40.426 127 SER A CA 1
ATOM 1824 C C . SER B 1 91 ? -23.144 17.914 -12.438 1.000 37.065 127 SER A C 1
ATOM 1825 O O . SER B 1 91 ? -23.289 18.489 -11.365 1.000 35.663 127 SER A O 1
ATOM 1828 N N . VAL B 1 92 ? -22.773 16.636 -12.596 1.000 38.140 128 VAL A N 1
ATOM 1829 C CA . VAL B 1 92 ? -22.313 15.780 -11.517 1.000 38.399 128 VAL A CA 1
ATOM 1830 C C . VAL B 1 92 ? -21.033 15.098 -11.990 1.000 37.001 128 VAL A C 1
ATOM 1831 O O . VAL B 1 92 ? -20.764 15.084 -13.186 1.000 34.629 128 VAL A O 1
ATOM 1835 N N . SER B 1 93 ? -20.274 14.522 -11.051 1.000 37.911 129 SER A N 1
ATOM 1836 C CA . SER B 1 93 ? -19.042 13.796 -11.351 1.000 45.930 129 SER A CA 1
ATOM 1837 C C . SER B 1 93 ? -17.982 14.681 -11.995 1.000 42.513 129 SER A C 1
ATOM 1838 O O . SER B 1 93 ? -17.266 14.203 -12.874 1.000 43.044 129 SER A O 1
ATOM 1841 N N . SER B 1 94 ? -17.894 15.950 -11.574 1.000 42.592 130 SER A N 1
ATOM 1842 C CA . SER B 1 94 ? -16.893 16.861 -12.108 1.000 43.389 130 SER A CA 1
ATOM 1843 C C . SER B 1 94 ? -15.667 16.851 -11.203 1.000 44.940 130 SER A C 1
ATOM 1844 O O . SER B 1 94 ? -15.792 16.880 -9.984 1.000 44.948 130 SER A O 1
ATOM 1847 N N . TYR B 1 95 ? -14.478 16.831 -11.810 1.000 45.146 131 TYR A N 1
ATOM 1848 C CA . TYR B 1 95 ? -13.237 16.809 -11.054 1.000 43.941 131 TYR A CA 1
ATOM 1849 C C . TYR B 1 95 ? -12.598 18.196 -11.093 1.000 42.711 131 TYR A C 1
ATOM 1850 O O . TYR B 1 95 ? -12.750 18.922 -12.067 1.000 40.569 131 TYR A O 1
ATOM 1859 N N . PHE B 1 96 ? -11.893 18.551 -10.011 1.000 43.337 132 PHE A N 1
ATOM 1860 C CA . PHE B 1 96 ? -11.211 19.826 -9.906 1.000 42.117 132 PHE A CA 1
ATOM 1861 C C . PHE B 1 96 ? -9.715 19.586 -9.717 1.000 41.728 132 PHE A C 1
ATOM 1862 O O . PHE B 1 96 ? -9.294 18.501 -9.294 1.000 43.285 132 PHE A O 1
ATOM 1870 N N . PRO B 1 97 ? -8.862 20.581 -10.040 1.000 43.151 133 PRO A N 1
ATOM 1871 C CA . PRO B 1 97 ? -7.423 20.497 -9.744 1.000 49.292 133 PRO A CA 1
ATOM 1872 C C . PRO B 1 97 ? -7.111 20.480 -8.248 1.000 51.436 133 PRO A C 1
ATOM 1873 O O . PRO B 1 97 ? -7.845 21.093 -7.463 1.000 45.357 133 PRO A O 1
ATOM 1877 N N . MET B 1 98 ? -6.042 19.753 -7.875 1.000 49.961 134 MET A N 1
ATOM 1878 C CA . MET B 1 98 ? -5.652 19.614 -6.481 1.000 53.252 134 MET A CA 1
ATOM 1879 C C . MET B 1 98 ? -5.035 20.929 -6.026 1.000 54.544 134 MET A C 1
ATOM 1880 O O . MET B 1 98 ? -4.468 21.667 -6.833 1.000 50.735 134 MET A O 1
ATOM 1885 N N . THR B 1 99 ? -5.184 21.221 -4.728 1.000 52.257 135 THR A N 1
ATOM 1886 C CA . THR B 1 99 ? -4.577 22.402 -4.143 1.000 49.849 135 THR A CA 1
ATOM 1887 C C . THR B 1 99 ? -3.062 22.276 -4.187 1.000 46.004 135 THR A C 1
ATOM 1888 O O . THR B 1 99 ? -2.528 21.175 -4.063 1.000 47.644 135 THR A O 1
ATOM 1892 N N . ARG B 1 100 ? -2.404 23.429 -4.314 1.000 49.081 136 ARG A N 1
ATOM 1893 C CA . ARG B 1 100 ? -0.953 23.516 -4.236 1.000 59.568 136 ARG A CA 1
ATOM 1894 C C . ARG B 1 100 ? -0.516 23.840 -2.808 1.000 49.713 136 ARG A C 1
ATOM 1895 O O . ARG B 1 100 ? 0.650 23.730 -2.494 1.000 52.417 136 ARG A O 1
ATOM 1903 N N . GLN B 1 101 ? -1.450 24.213 -1.935 1.000 48.328 137 GLN A N 1
ATOM 1904 C CA . GLN B 1 101 ? -1.104 24.627 -0.585 1.000 51.429 137 GLN A CA 1
ATOM 1905 C C . GLN B 1 101 ? -0.709 23.426 0.258 1.000 50.304 137 GLN A C 1
ATOM 1906 O O . GLN B 1 101 ? -1.145 22.309 -0.001 1.000 49.922 137 GLN A O 1
ATOM 1912 N N . LEU B 1 102 ? 0.081 23.698 1.298 1.000 52.894 138 LEU A N 1
ATOM 1913 C CA . LEU B 1 102 ? 0.331 22.718 2.335 1.000 54.766 138 LEU A CA 1
ATOM 1914 C C . LEU B 1 102 ? -0.797 22.840 3.348 1.000 56.600 138 LEU A C 1
ATOM 1915 O O . LEU B 1 102 ? -0.991 23.906 3.937 1.000 54.356 138 LEU A O 1
ATOM 1920 N N . ILE B 1 103 ? -1.546 21.744 3.493 1.000 55.945 139 ILE A N 1
ATOM 1921 C CA . ILE B 1 103 ? -2.781 21.735 4.259 1.000 65.235 139 ILE A CA 1
ATOM 1922 C C . ILE B 1 103 ? -2.700 20.605 5.277 1.000 63.073 139 ILE A C 1
ATOM 1923 O O . ILE B 1 103 ? -2.035 19.600 5.054 1.000 58.666 139 ILE A O 1
ATOM 1928 N N . ASP B 1 104 ? -3.419 20.778 6.384 1.000 69.329 140 ASP A N 1
ATOM 1929 C CA . ASP B 1 104 ? -3.495 19.772 7.426 1.000 75.167 140 ASP A CA 1
ATOM 1930 C C . ASP B 1 104 ? -3.756 18.386 6.811 1.000 83.947 140 ASP A C 1
ATOM 1931 O O . ASP B 1 104 ? -4.463 18.242 5.809 1.000 77.187 140 ASP A O 1
ATOM 1936 N N . VAL B 1 105 ? -3.165 17.351 7.428 1.000 81.213 141 VAL A N 1
ATOM 1937 C CA . VAL B 1 105 ? -3.282 15.975 6.960 1.000 77.418 141 VAL A CA 1
ATOM 1938 C C . VAL B 1 105 ? -4.724 15.473 7.105 1.000 76.833 141 VAL A C 1
ATOM 1939 O O . VAL B 1 105 ? -5.143 14.590 6.359 1.000 74.764 141 VAL A O 1
ATOM 1943 N N . SER B 1 106 ? -5.482 16.034 8.060 1.000 74.681 142 SER A N 1
ATOM 1944 C CA . SER B 1 106 ? -6.841 15.594 8.339 1.000 79.480 142 SER A CA 1
ATOM 1945 C C . SER B 1 106 ? -7.752 15.790 7.123 1.000 80.740 142 SER A C 1
ATOM 1946 O O . SER B 1 106 ? -8.775 15.117 7.018 1.000 80.349 142 SER A O 1
ATOM 1949 N N . TYR B 1 107 ? -7.364 16.697 6.212 1.000 69.875 143 TYR A N 1
ATOM 1950 C CA . TYR B 1 107 ? -8.151 17.032 5.037 1.000 67.357 143 TYR A CA 1
ATOM 1951 C C . TYR B 1 107 ? -7.847 16.064 3.898 1.000 63.363 143 TYR A C 1
ATOM 1952 O O . TYR B 1 107 ? -6.690 15.892 3.514 1.000 64.966 143 TYR A O 1
ATOM 1961 N N . GLY B 1 108 ? -8.913 15.478 3.339 1.000 60.031 144 GLY A N 1
ATOM 1962 C CA . GLY B 1 108 ? -8.803 14.424 2.343 1.000 55.353 144 GLY A CA 1
ATOM 1963 C C . GLY B 1 108 ? -8.817 14.960 0.913 1.000 50.950 144 GLY A C 1
ATOM 1964 O O . GLY B 1 108 ? -8.767 16.167 0.688 1.000 52.504 144 GLY A O 1
ATOM 1965 N N . SER B 1 109 ? -8.925 14.031 -0.044 1.000 47.775 145 SER A N 1
ATOM 1966 C CA . SER B 1 109 ? -8.872 14.315 -1.468 1.000 50.037 145 SER A CA 1
ATOM 1967 C C . SER B 1 109 ? -9.907 15.360 -1.877 1.000 50.863 145 SER A C 1
ATOM 1968 O O . SER B 1 109 ? -9.601 16.291 -2.628 1.000 45.218 145 SER A O 1
ATOM 1971 N N . ARG B 1 110 ? -11.146 15.166 -1.398 1.000 46.050 146 ARG A N 1
ATOM 1972 C CA . ARG B 1 110 ? -12.245 16.040 -1.770 1.000 46.997 146 ARG A CA 1
ATOM 1973 C C . ARG B 1 110 ? -11.935 17.466 -1.327 1.000 41.622 146 ARG A C 1
ATOM 1974 O O . ARG B 1 110 ? -12.204 18.416 -2.067 1.000 34.685 146 ARG A O 1
ATOM 1982 N N . HIS B 1 111 ? -11.370 17.587 -0.114 1.000 41.051 147 HIS A N 1
ATOM 1983 C CA . HIS B 1 111 ? -11.060 18.887 0.465 1.000 43.040 147 HIS A CA 1
ATOM 1984 C C . HIS B 1 111 ? -10.030 19.615 -0.393 1.000 40.156 147 HIS A C 1
ATOM 1985 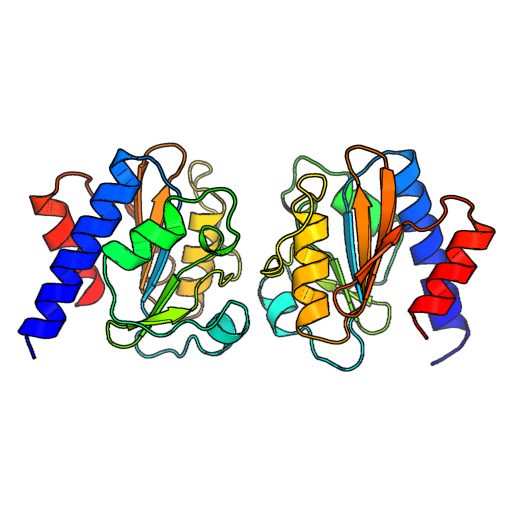O O . HIS B 1 111 ? -10.169 20.809 -0.649 1.000 43.878 147 HIS A O 1
ATOM 1992 N N . ARG B 1 112 ? -9.051 18.859 -0.894 1.000 41.252 148 ARG A N 1
ATOM 1993 C CA . ARG B 1 112 ? -7.955 19.407 -1.673 1.000 41.974 148 ARG A CA 1
ATOM 1994 C C . ARG 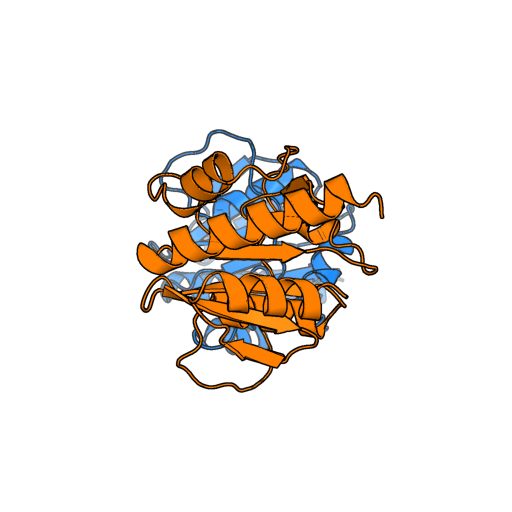B 1 112 ? -8.422 19.807 -3.071 1.000 41.294 148 ARG A C 1
ATOM 1995 O O . ARG B 1 112 ? -7.924 20.792 -3.637 1.000 39.287 148 ARG A O 1
ATOM 2003 N N . SER B 1 113 ? -9.343 19.030 -3.653 1.000 39.739 149 SER A N 1
ATOM 2004 C CA . SER B 1 113 ? -9.898 19.419 -4.948 1.000 43.546 149 SER A CA 1
ATOM 2005 C C . SER B 1 113 ? -10.706 20.699 -4.790 1.000 39.343 149 SER A C 1
ATOM 2006 O O . SER B 1 113 ? -10.643 21.576 -5.643 1.000 36.930 149 SER A O 1
ATOM 2009 N N . ALA B 1 114 ? -11.462 20.799 -3.690 1.000 43.006 150 ALA A N 1
ATOM 2010 C CA . ALA B 1 114 ? -12.307 21.960 -3.452 1.000 43.343 150 ALA A CA 1
ATOM 2011 C C . ALA B 1 114 ? -11.444 23.212 -3.325 1.000 42.201 150 ALA A C 1
ATOM 2012 O O . ALA B 1 114 ? -11.749 24.223 -3.951 1.000 42.776 150 ALA A O 1
ATOM 2014 N N . LEU B 1 115 ? -10.392 23.142 -2.492 1.000 42.928 151 LEU A N 1
ATOM 2015 C CA . LEU B 1 115 ? -9.439 24.237 -2.333 1.000 42.868 151 LEU A CA 1
ATOM 2016 C C . LEU B 1 115 ? -8.771 24.580 -3.654 1.000 41.337 151 LEU A C 1
ATOM 2017 O O . LEU B 1 115 ? -8.678 25.748 -4.012 1.000 44.842 151 LEU A O 1
ATOM 2022 N N . GLY B 1 116 ? -8.278 23.553 -4.348 1.000 38.353 152 GLY A N 1
ATOM 2023 C CA . GLY B 1 116 ? -7.708 23.741 -5.671 1.000 41.589 152 GLY A CA 1
ATOM 2024 C C . GLY B 1 116 ? -8.595 24.569 -6.606 1.000 42.022 152 GLY A C 1
ATOM 2025 O O . GLY B 1 116 ? -8.111 25.466 -7.300 1.000 42.352 152 GLY A O 1
ATOM 2026 N N . LEU B 1 117 ? -9.895 24.261 -6.651 1.000 34.748 153 LEU A N 1
ATOM 2027 C CA . LEU B 1 117 ? -10.778 25.039 -7.502 1.000 37.452 153 LEU A CA 1
ATOM 2028 C C . LEU B 1 117 ? -10.814 26.504 -7.066 1.000 36.742 153 LEU A C 1
ATOM 2029 O O . LEU B 1 117 ? -10.796 27.401 -7.907 1.000 39.213 153 LEU A O 1
ATOM 2034 N N . THR B 1 118 ? -10.917 26.750 -5.756 1.000 36.864 154 THR A N 1
ATOM 2035 C CA . THR B 1 118 ? -11.198 28.094 -5.275 1.000 40.345 154 THR A CA 1
ATOM 2036 C C . THR B 1 118 ? -9.956 28.975 -5.341 1.000 41.908 154 THR A C 1
ATOM 2037 O O . THR B 1 118 ? -10.076 30.200 -5.275 1.000 40.742 154 THR A O 1
ATOM 2041 N N . GLU B 1 119 ? -8.780 28.349 -5.482 1.000 44.204 155 GLU A N 1
ATOM 2042 C CA . GLU B 1 119 ? -7.527 29.076 -5.615 1.000 54.039 155 GLU A CA 1
ATOM 2043 C C . GLU B 1 119 ? -7.442 29.704 -7.001 1.000 56.413 155 GLU A C 1
ATOM 2044 O O . GLU B 1 119 ? -6.649 30.613 -7.212 1.000 64.460 155 GLU A O 1
ATOM 2050 N N . LYS B 1 120 ? -8.238 29.192 -7.941 1.000 57.958 156 LYS A N 1
ATOM 2051 C CA . LYS B 1 120 ? -8.157 29.611 -9.329 1.000 57.348 156 LYS A CA 1
ATOM 2052 C C . LYS B 1 120 ? -9.320 30.530 -9.695 1.000 56.684 156 LYS A C 1
ATOM 2053 O O . LYS B 1 120 ? -9.214 31.284 -10.658 1.000 53.204 156 LYS A O 1
ATOM 2059 N N . CYS B 1 121 ? -10.437 30.456 -8.952 1.000 58.648 157 CYS A N 1
ATOM 2060 C CA . CYS B 1 121 ? -11.615 31.248 -9.286 1.000 54.530 157 CYS A CA 1
ATOM 2061 C C . CYS B 1 121 ? -12.499 31.479 -8.058 1.000 52.571 157 CYS A C 1
ATOM 2062 O O . CYS B 1 121 ? -12.164 31.040 -6.956 1.000 47.901 157 CYS A O 1
ATOM 2065 N N . ASP B 1 122 ? -13.644 32.160 -8.261 1.000 48.496 158 ASP A N 1
ATOM 2066 C CA . ASP B 1 122 ? -14.435 32.686 -7.157 1.000 48.555 158 ASP A CA 1
ATOM 2067 C C . ASP B 1 122 ? -15.551 31.727 -6.735 1.000 47.349 158 ASP A C 1
ATOM 2068 O O . ASP B 1 122 ? -16.495 32.140 -6.058 1.000 43.552 158 ASP A O 1
ATOM 2073 N N . ALA B 1 123 ? -15.428 30.435 -7.077 1.000 44.834 159 ALA A N 1
ATOM 2074 C CA . ALA B 1 123 ? -16.447 29.463 -6.703 1.000 41.786 159 ALA A CA 1
ATOM 2075 C C . ALA B 1 123 ? -16.453 29.265 -5.186 1.000 44.328 159 ALA A C 1
ATOM 2076 O O . ALA B 1 123 ? -15.413 29.391 -4.534 1.000 44.784 159 ALA A O 1
ATOM 2078 N N . ILE B 1 124 ? -17.637 28.975 -4.633 1.000 40.511 160 ILE A N 1
ATOM 2079 C CA . ILE B 1 124 ? -17.791 28.579 -3.241 1.000 39.582 160 ILE A CA 1
ATOM 2080 C C . ILE B 1 124 ? -18.095 27.084 -3.205 1.000 39.246 160 ILE A C 1
ATOM 2081 O O . ILE B 1 124 ? -19.080 26.646 -3.788 1.000 41.340 160 ILE A O 1
ATOM 2086 N N . VAL B 1 125 ? -17.266 26.299 -2.512 1.000 39.629 161 VAL A N 1
ATOM 2087 C CA . VAL B 1 125 ? -17.398 24.853 -2.569 1.000 37.397 161 VAL A CA 1
ATOM 2088 C C . VAL B 1 125 ? -17.638 24.345 -1.154 1.000 43.558 161 VAL A C 1
ATOM 2089 O O . VAL B 1 125 ? -16.849 24.651 -0.264 1.000 43.510 161 VAL A O 1
ATOM 2093 N N . PHE B 1 126 ? -18.697 23.539 -0.987 1.000 37.738 162 PHE A N 1
ATOM 2094 C CA . PHE B 1 126 ? -18.990 22.849 0.259 1.000 35.346 162 PHE A CA 1
ATOM 2095 C C . PHE B 1 126 ? -18.564 21.384 0.172 1.000 37.075 162 PHE A C 1
ATOM 2096 O O . PHE B 1 126 ? -18.693 20.755 -0.879 1.000 37.462 162 PHE A O 1
ATOM 2104 N N . ILE B 1 127 ? -18.035 20.861 1.287 1.000 37.047 163 ILE A N 1
ATOM 2105 C CA . ILE B 1 127 ? -17.522 19.501 1.353 1.000 36.066 163 ILE A CA 1
ATOM 2106 C C . ILE B 1 127 ? -18.094 18.817 2.586 1.000 37.276 163 ILE A C 1
ATOM 2107 O O . ILE B 1 127 ? -18.057 19.381 3.676 1.000 37.549 163 ILE A O 1
ATOM 2112 N N . VAL B 1 128 ? -18.534 17.571 2.407 1.000 39.961 164 VAL A N 1
ATOM 2113 C CA . VAL B 1 128 ? -18.848 16.690 3.510 1.000 40.801 164 VAL A CA 1
ATOM 2114 C C . VAL B 1 128 ? -17.812 15.569 3.562 1.000 39.346 164 VAL A C 1
ATOM 2115 O O . VAL B 1 128 ? -17.450 15.018 2.540 1.000 42.105 164 VAL A O 1
ATOM 2119 N N . SER B 1 129 ? -17.337 15.256 4.774 1.000 44.200 165 SER A N 1
ATOM 2120 C CA . SER B 1 129 ? -16.307 14.254 4.998 1.000 48.983 165 SER A CA 1
ATOM 2121 C C . SER B 1 129 ? -16.962 12.900 5.255 1.000 48.237 165 SER A C 1
ATOM 2122 O O . SER B 1 129 ? -17.792 12.773 6.155 1.000 47.014 165 SER A O 1
ATOM 2125 N N . GLU B 1 130 ? -16.567 11.899 4.456 1.000 53.440 166 GLU A N 1
ATOM 2126 C CA . GLU B 1 130 ? -17.096 10.545 4.576 1.000 62.453 166 GLU A CA 1
ATOM 2127 C C . GLU B 1 130 ? -16.630 9.884 5.874 1.000 58.952 166 GLU A C 1
ATOM 2128 O O . GLU B 1 130 ? -17.314 9.000 6.377 1.000 61.028 166 GLU A O 1
ATOM 2134 N N . THR B 1 131 ? -15.499 10.344 6.423 1.000 54.049 167 THR A N 1
ATOM 2135 C CA . THR B 1 131 ? -14.916 9.749 7.611 1.000 55.956 167 THR A CA 1
ATOM 2136 C C . THR B 1 131 ? -15.646 10.275 8.844 1.000 58.520 167 THR A C 1
ATOM 2137 O O . THR B 1 131 ? -16.254 9.490 9.564 1.000 58.869 167 THR A O 1
ATOM 2141 N N . THR B 1 132 ? -15.643 11.604 9.039 1.000 58.172 168 THR A N 1
ATOM 2142 C CA . THR B 1 132 ? -16.200 12.217 10.238 1.000 52.176 168 THR A CA 1
ATOM 2143 C C . THR B 1 132 ? -17.643 12.685 10.050 1.000 50.458 168 THR A C 1
ATOM 2144 O O . THR B 1 132 ? -18.376 12.753 11.029 1.000 49.245 168 THR A O 1
ATOM 2148 N N . GLY B 1 133 ? -18.038 13.065 8.825 1.000 51.405 169 GLY A N 1
ATOM 2149 C CA . GLY B 1 133 ? -19.347 13.672 8.590 1.000 47.733 169 GLY A CA 1
ATOM 2150 C C . GLY B 1 133 ? -19.314 15.200 8.665 1.000 49.260 169 GLY A C 1
ATOM 2151 O O . GLY B 1 133 ? -20.327 15.868 8.445 1.000 53.463 169 GLY A O 1
ATOM 2152 N N . LYS B 1 134 ? -18.136 15.760 8.943 1.000 42.624 170 LYS A N 1
ATOM 2153 C CA . LYS B 1 134 ? -17.995 17.193 9.134 1.000 43.812 170 LYS A CA 1
ATOM 2154 C C . LYS B 1 134 ? -18.185 17.906 7.800 1.000 41.010 170 LYS A C 1
ATOM 2155 O O . LYS B 1 134 ? -17.890 17.369 6.727 1.000 36.473 170 LYS A O 1
ATOM 2161 N N . ILE B 1 135 ? -18.713 19.129 7.898 1.000 39.186 171 ILE A N 1
ATOM 2162 C CA . ILE B 1 135 ? -19.040 19.938 6.747 1.000 35.973 171 ILE A CA 1
ATOM 2163 C C . ILE B 1 135 ? -18.063 21.105 6.712 1.000 37.859 171 ILE A C 1
ATOM 2164 O O . ILE B 1 135 ? -17.932 21.828 7.698 1.000 42.495 171 ILE A O 1
ATOM 2169 N N . SER B 1 136 ? -17.455 21.321 5.542 1.000 37.952 172 SER A N 1
ATOM 2170 C CA . SER B 1 136 ? -16.482 22.380 5.338 1.000 35.574 172 SER A CA 1
ATOM 2171 C C . SER B 1 136 ? -16.911 23.225 4.147 1.000 35.391 172 SER A C 1
ATOM 2172 O O . SER B 1 136 ? -17.660 22.757 3.293 1.000 36.911 172 SER A O 1
ATOM 2175 N N . VAL B 1 137 ? -16.426 24.471 4.116 1.000 38.747 173 VAL A N 1
ATOM 2176 C CA . VAL B 1 137 ? -16.562 25.347 2.964 1.000 37.200 173 VAL A CA 1
ATOM 2177 C C . VAL B 1 137 ? -15.183 25.882 2.576 1.000 35.710 173 VAL A C 1
ATOM 2178 O O . VAL B 1 137 ? -14.401 26.239 3.442 1.000 35.578 173 VAL A O 1
ATOM 2182 N N . ALA B 1 138 ? -14.921 25.913 1.265 1.000 35.409 174 ALA A N 1
ATOM 2183 C CA . ALA B 1 138 ? -13.702 26.445 0.694 1.000 36.264 174 ALA A CA 1
ATOM 2184 C C . ALA B 1 138 ? -14.047 27.680 -0.127 1.000 35.768 174 ALA A C 1
ATOM 2185 O O . ALA B 1 138 ? -14.915 27.634 -0.980 1.000 37.091 174 ALA A O 1
ATOM 2187 N N . VAL B 1 139 ? -13.367 28.778 0.179 1.000 38.234 175 VAL A N 1
ATOM 2188 C CA . VAL B 1 139 ? -13.589 30.072 -0.437 1.000 41.463 175 VAL A CA 1
ATOM 2189 C C . VAL B 1 139 ? -12.212 30.724 -0.561 1.000 37.784 175 VAL A C 1
ATOM 2190 O O . VAL B 1 139 ? -11.577 30.918 0.464 1.000 42.812 175 VAL A O 1
ATOM 2194 N N . ARG B 1 140 ? -11.760 30.990 -1.792 1.000 40.038 176 ARG A N 1
ATOM 2195 C CA . ARG B 1 140 ? -10.540 31.740 -2.078 1.000 44.710 176 ARG A CA 1
ATOM 2196 C C . ARG B 1 140 ? -9.314 31.139 -1.386 1.000 45.074 176 ARG A C 1
ATOM 2197 O O . ARG B 1 140 ? -8.502 31.859 -0.821 1.000 47.933 176 ARG A O 1
ATOM 2205 N N . GLY B 1 141 ? -9.175 29.815 -1.431 1.000 44.262 177 GLY A N 1
ATOM 2206 C CA . GLY B 1 141 ? -7.982 29.160 -0.916 1.000 44.798 177 GLY A CA 1
ATOM 2207 C C . GLY B 1 141 ? -7.972 29.016 0.603 1.000 45.372 177 GLY A C 1
ATOM 2208 O O . GLY B 1 141 ? -6.971 28.609 1.194 1.000 42.609 177 GLY A O 1
ATOM 2209 N N . VAL B 1 142 ? -9.103 29.314 1.240 1.000 48.577 178 VAL A N 1
ATOM 2210 C CA . VAL B 1 142 ? -9.255 29.115 2.671 1.000 45.130 178 VAL A CA 1
ATOM 2211 C C . VAL B 1 142 ? -10.345 28.067 2.902 1.000 47.290 178 VAL A C 1
ATOM 2212 O O . VAL B 1 142 ? -11.380 28.063 2.229 1.000 45.190 178 VAL A O 1
ATOM 2216 N N . ILE B 1 143 ? -10.107 27.146 3.838 1.000 50.578 179 ILE A N 1
ATOM 2217 C CA . ILE B 1 143 ? -11.113 26.156 4.175 1.000 49.895 179 ILE A CA 1
ATOM 2218 C C . ILE B 1 143 ? -11.509 26.339 5.633 1.000 52.464 179 ILE A C 1
ATOM 2219 O O . ILE B 1 143 ? -10.644 26.511 6.476 1.000 54.507 179 ILE A O 1
ATOM 2224 N N . LYS B 1 144 ? -12.814 26.304 5.923 1.000 52.226 180 LYS A N 1
ATOM 2225 C CA . LYS B 1 144 ? -13.301 26.469 7.286 1.000 52.634 180 LYS A CA 1
ATOM 2226 C C . LYS B 1 144 ? -14.327 25.378 7.566 1.000 48.763 180 LYS A C 1
ATOM 2227 O O . LYS B 1 144 ? -15.084 24.986 6.682 1.000 47.518 180 LYS A O 1
ATOM 2233 N N . THR B 1 145 ? -14.331 24.886 8.803 1.000 47.864 181 THR A N 1
ATOM 2234 C CA . THR B 1 145 ? -15.271 23.867 9.226 1.000 51.093 181 THR A CA 1
ATOM 2235 C C . THR B 1 145 ? -16.545 24.561 9.698 1.000 47.815 181 THR A C 1
ATOM 2236 O O . THR B 1 145 ? -16.465 25.553 10.394 1.000 45.359 181 THR A O 1
ATOM 2240 N N . LEU B 1 146 ? -17.709 24.035 9.304 1.000 50.325 182 LEU A N 1
ATOM 2241 C CA . LEU B 1 146 ? -19.005 24.574 9.699 1.000 51.992 182 LEU A CA 1
ATOM 2242 C C . LEU B 1 146 ? -19.637 23.657 10.746 1.000 49.718 182 LEU A C 1
ATOM 2243 O O . LEU B 1 146 ? -19.337 22.473 10.797 1.000 47.395 182 LEU A O 1
ATOM 2248 N N . SER B 1 147 ? -20.583 24.184 11.528 1.000 57.477 183 SER A N 1
ATOM 2249 C CA . SER B 1 147 ? -21.193 23.404 12.590 1.000 63.682 183 SER A CA 1
ATOM 2250 C C . SER B 1 147 ? -22.195 22.401 12.005 1.000 68.171 183 SER A C 1
ATOM 2251 O O . SER B 1 147 ? -22.737 22.587 10.916 1.000 59.787 183 SER A 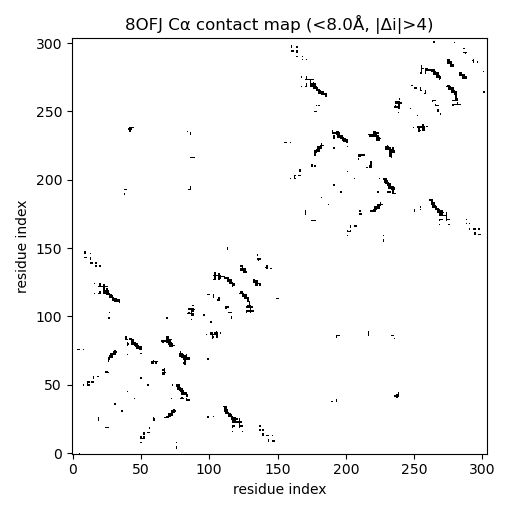O 1
ATOM 2254 N N . SER B 1 148 ? -22.418 21.299 12.726 1.000 78.832 184 SER A N 1
ATOM 2255 C CA . SER B 1 148 ? -23.446 20.337 12.350 1.000 79.463 184 SER A CA 1
ATOM 2256 C C . SER B 1 148 ? -24.775 20.665 13.032 1.000 75.684 184 SER A C 1
ATOM 2257 O O . SER B 1 148 ? -25.781 20.014 12.763 1.000 62.088 184 SER A O 1
ATOM 2260 N N . ASN B 1 149 ? -24.768 21.673 13.917 1.000 76.500 185 ASN A N 1
ATOM 2261 C CA . ASN B 1 149 ? -25.993 22.223 14.476 1.000 77.841 185 ASN A CA 1
ATOM 2262 C C . ASN B 1 149 ? -26.801 22.858 13.343 1.000 77.932 185 ASN A C 1
ATOM 2263 O O . ASN B 1 149 ? -26.275 23.696 12.617 1.000 84.154 185 ASN A O 1
ATOM 2268 N N . SER B 1 150 ? -28.081 22.471 13.226 1.000 76.313 186 SER A N 1
ATOM 2269 C CA . SER B 1 150 ? -28.941 22.808 12.096 1.000 80.532 186 SER A CA 1
ATOM 2270 C C . SER B 1 150 ? -29.211 24.311 11.980 1.000 84.566 186 SER A C 1
ATOM 2271 O O . SER B 1 150 ? -29.288 24.846 10.874 1.000 81.167 186 SER A O 1
ATOM 2274 N N . ASP B 1 151 ? -29.384 24.977 13.127 1.000 92.743 187 ASP A N 1
ATOM 2275 C CA . ASP B 1 151 ? -29.751 26.387 13.180 1.000 98.170 187 ASP A CA 1
ATOM 2276 C C . ASP B 1 151 ? -28.580 27.268 12.741 1.000 88.677 187 ASP A C 1
ATOM 2277 O O . ASP B 1 151 ? -28.742 28.182 11.925 1.000 84.312 187 ASP A O 1
ATOM 2282 N N . ARG B 1 152 ? -27.399 26.972 13.295 1.000 69.204 188 ARG A N 1
ATOM 2283 C CA . ARG B 1 152 ? -26.208 27.764 13.057 1.000 59.935 188 ARG A CA 1
ATOM 2284 C C . ARG B 1 152 ? -25.711 27.535 11.630 1.000 51.553 188 ARG A C 1
ATOM 2285 O O . ARG B 1 152 ? -25.205 28.465 11.001 1.000 47.920 188 ARG A O 1
ATOM 2293 N N . LEU B 1 153 ? -25.878 26.304 11.117 1.000 49.346 189 LEU A N 1
ATOM 2294 C CA . LEU B 1 153 ? -25.338 25.916 9.817 1.000 48.039 189 LEU A CA 1
ATOM 2295 C C . LEU B 1 153 ? -25.983 26.726 8.700 1.000 44.340 189 LEU A C 1
ATOM 2296 O O . LEU B 1 153 ? -25.308 27.157 7.773 1.000 46.867 189 LEU A O 1
ATOM 2301 N N . GLN B 1 154 ? -27.288 26.948 8.803 1.000 46.040 190 GLN A N 1
ATOM 2302 C CA . GLN B 1 154 ? -28.007 27.644 7.757 1.000 45.763 190 GLN A CA 1
ATOM 2303 C C . GLN B 1 154 ? -27.490 29.072 7.675 1.000 48.868 190 GLN A C 1
ATOM 2304 O O . GLN B 1 154 ? -27.293 29.587 6.577 1.000 47.932 190 GLN A O 1
ATOM 2310 N N . ASP B 1 155 ? -27.242 29.681 8.847 1.000 54.230 191 ASP A N 1
ATOM 2311 C CA . ASP B 1 155 ? -26.764 31.056 8.921 1.000 53.256 191 ASP A CA 1
ATOM 2312 C C . ASP B 1 155 ? -25.350 31.124 8.339 1.000 46.191 191 ASP A C 1
ATOM 2313 O O . ASP B 1 155 ? -25.003 32.065 7.640 1.000 44.142 191 ASP A O 1
ATOM 2318 N N . GLN B 1 156 ? -24.556 30.082 8.586 1.000 45.472 192 GLN A N 1
ATOM 2319 C CA . GLN B 1 156 ? -23.188 30.014 8.098 1.000 43.455 192 GLN A CA 1
ATOM 2320 C C . GLN B 1 156 ? -23.179 29.874 6.587 1.000 40.670 192 GLN A C 1
ATOM 2321 O O . GLN B 1 156 ? -22.441 30.575 5.900 1.000 40.174 192 GLN A O 1
ATOM 2327 N N . ILE B 1 157 ? -24.039 28.987 6.078 1.000 45.402 193 ILE A N 1
ATOM 2328 C CA . ILE B 1 157 ? -24.177 28.808 4.641 1.000 49.015 193 ILE A CA 1
ATOM 2329 C C . ILE B 1 157 ? -24.582 30.118 3.974 1.000 43.857 193 ILE A C 1
ATOM 2330 O O . ILE B 1 157 ? -24.044 30.466 2.935 1.000 49.884 193 ILE A O 1
ATOM 2335 N N . ILE B 1 158 ? -25.563 30.820 4.540 1.000 47.883 194 ILE A N 1
ATOM 2336 C CA . ILE B 1 158 ? -26.016 32.068 3.947 1.000 49.068 194 ILE A CA 1
ATOM 2337 C C . ILE B 1 158 ? -24.871 33.080 3.919 1.000 46.086 194 ILE A C 1
ATOM 2338 O O . ILE B 1 158 ? -24.679 33.761 2.919 1.000 45.438 194 ILE A O 1
ATOM 2343 N N . HIS B 1 159 ? -24.107 33.168 5.014 1.000 49.897 195 HIS A N 1
ATOM 2344 C CA . HIS B 1 159 ? -22.999 34.109 5.093 1.000 49.620 195 HIS A CA 1
ATOM 2345 C C . HIS B 1 159 ? -22.029 33.889 3.935 1.000 48.264 195 HIS A C 1
ATOM 2346 O O . HIS B 1 159 ? -21.665 34.843 3.260 1.000 48.744 195 HIS A O 1
ATOM 2353 N N . TYR B 1 160 ? -21.630 32.632 3.687 1.000 50.449 196 TYR A N 1
ATOM 2354 C CA . TYR B 1 160 ? -20.548 32.361 2.747 1.000 49.728 196 TYR A CA 1
ATOM 2355 C C . TYR B 1 160 ? -21.019 32.527 1.304 1.000 51.138 196 TYR A C 1
ATOM 2356 O O . TYR B 1 160 ? -20.206 32.800 0.429 1.000 53.276 196 TYR A O 1
ATOM 2365 N N . LEU B 1 161 ? -22.326 32.385 1.060 1.000 51.291 197 LEU A N 1
ATOM 2366 C CA . LEU B 1 161 ? -22.883 32.585 -0.270 1.000 51.120 197 LEU A CA 1
ATOM 2367 C C . LEU B 1 161 ? -23.236 34.055 -0.506 1.000 53.168 197 LEU A C 1
ATOM 2368 O O . LEU B 1 161 ? -23.404 34.446 -1.651 1.000 53.656 197 LEU A O 1
ATOM 2373 N N . THR B 1 162 ? -23.345 34.877 0.545 1.000 54.972 198 THR A N 1
ATOM 2374 C CA . THR B 1 162 ? -23.689 36.281 0.360 1.000 64.948 198 THR A CA 1
ATOM 2375 C C . THR B 1 162 ? -22.479 37.207 0.522 1.000 74.712 198 THR A C 1
ATOM 2376 O O . THR B 1 162 ? -22.643 38.419 0.451 1.000 83.467 198 THR A O 1
ATOM 2380 N N . VAL B 1 163 ? -21.270 36.660 0.716 1.000 81.484 199 VAL A N 1
ATOM 2381 C CA . VAL B 1 163 ? -20.097 37.464 1.036 1.000 82.668 199 VAL A CA 1
ATOM 2382 C C . VAL B 1 163 ? -19.267 37.694 -0.235 1.000 82.838 199 VAL A C 1
ATOM 2383 O O . VAL B 1 163 ? -19.880 37.761 -1.321 1.000 83.333 199 VAL A O 1
#

B-factor: mean 54.3, std 15.24, range [30.99, 128.98]

Solvent-accessible surface area: 14813 Å² total; per-residue (Å²): 209,128,108,90,39,47,125,80,4,24,54,46,0,4,56,0,0,32,137,0,8,101,77,108,9,3,1,3,0,0,13,26,69,174,68,81,1,73,44,15,6,72,7,12,85,90,50,114,34,100,8,38,42,133,59,0,29,69,13,1,138,57,118,160,41,84,47,26,53,13,1,0,0,0,69,116,61,63,0,20,0,1,8,1,89,3,0,34,1,114,117,186,53,93,136,91,69,38,76,41,30,41,15,0,8,0,0,3,75,79,23,48,0,14,0,1,0,0,12,101,104,79,3,114,0,10,0,0,39,92,24,85,32,69,84,10,34,60,79,52,102,150,0,39,92,49,0,72,126,49,27,151,176,71,74,61,58,128,77,8,14,74,42,0,5,44,4,0,34,112,3,10,107,79,111,33,6,0,10,0,0,15,29,53,160,51,81,1,80,60,22,5,70,5,0,23,131,42,100,37,94,9,28,23,126,49,1,51,96,10,4,90,56,184,146,21,21,43,49,46,6,0,2,0,1,68,123,85,63,0,16,0,0,2,1,35,3,11,58,17,211,70,183,34,82,139,89,43,34,86,44,13,71,8,0,0,2,0,0,60,97,13,31,1,12,0,0,0,0,15,92,102,74,3,113,0,3,1,0,35,142,12,88,24,112,69,9,34,66,86,58,114,160,0,46,96,47,0,54,93,36,29,83,128

Nearest PDB structures (foldseek):
  8ofj-assembly1_B-2  TM=9.910E-01  e=1.671E-31  Mycoplasmoides pneumoniae 19294
  7olh-assembly2_G  TM=9.395E-01  e=5.363E-17  Bacillus subtilis subsp. subtilis str. 168
  6hvn-assembly1_B  TM=9.367E-01  e=4.101E-16  Listeria monocytogenes EGD-e
  6gyy-assembly1_B  TM=9.338E-01  e=6.080E-16  Staphylococcus aureus
  8ofo-assembly1_AAA  TM=9.387E-01  e=1.738E-15  Enterococcus faecium

Sequence (304 aa):
KHTTSQKNFYDNLTSTLLRLSTDKIGAIIAIENQDSLESYVNIGYRVTSDFSPELLVTIFYNKQSPLHDGAVIVRDYQIVSVSSYFPMTRQLIDVSYGSRHRSALGLTEKCDAIVFIVSETTGKISVAVRGVIKTLSSNSDRLQDQIIHYLTHTTSQKNFYDNLTSTLLRLSTDKIGAIIAIENQDSLESYVNIGYRVTSDFSPELLVTIFYNKQSPLHDGAVIVRDYQIVSVSSYFPMTRQLIDVSYGSRHRSALGLTEKCDAIVFIVSETTGKISVAVRGVIKTLSSNSDRLQDQIIHYLTV

Radius of gyration: 20.66 Å; Cα contacts (8 Å, |Δi|>4): 625; chains: 2; bounding box: 51×50×52 Å

Secondary structure (DSSP, 8-state):
-HHHHHHHHHHHHHHHHHHHHTT--EEEEE--SS--HHHHTTSEEEEEE--HHHHHHHHT-TTSGGGSSEEEEETTEEEEEEE--PPP-S---TT--HHHHHHHHHHTTS--EEEEE-TTT--EEEEETTEEEEE-S-HHHHHHHHHHHHH-/--HHHHHHHHHHHHHHHHHHHHTT--EEEEE--SS--HHHHTTSEEEEEE--HHHHHHHHH-SSSGGGSSEEEEETTEEEEEEE--PPP-S---TT--HHHHHHHHHHHHSS-EEEEE-TTT--EEEEETTEEEE--SSHHHHHHHHHHHT-